Protein AF-G9EPP9-F1 (afdb_monomer_lite)

Radius of gyration: 18.19 Å; chains: 1; bounding box: 43×36×54 Å

Structure (mmCIF, N/CA/C/O backbone):
data_AF-G9EPP9-F1
#
_entry.id   AF-G9EPP9-F1
#
loop_
_atom_site.group_PDB
_atom_site.id
_atom_site.type_symbol
_atom_site.label_atom_id
_atom_site.label_alt_id
_atom_site.label_comp_id
_atom_site.label_asym_id
_atom_site.label_entity_id
_atom_site.label_seq_id
_atom_site.pdbx_PDB_ins_code
_atom_site.Cartn_x
_atom_site.Cartn_y
_atom_site.Cartn_z
_atom_site.occupancy
_atom_site.B_iso_or_equiv
_atom_site.auth_seq_id
_atom_site.auth_comp_id
_atom_site.auth_asym_id
_atom_site.auth_atom_id
_atom_site.pdbx_PDB_model_num
ATOM 1 N N . MET A 1 1 ? -15.651 -7.535 26.157 1.00 55.28 1 MET A N 1
ATOM 2 C CA . MET A 1 1 ? -15.644 -7.916 24.726 1.00 55.28 1 MET A CA 1
ATOM 3 C C . MET A 1 1 ? -14.331 -8.608 24.421 1.00 55.28 1 MET A C 1
ATOM 5 O O . MET A 1 1 ? -13.321 -8.200 24.984 1.00 55.28 1 MET A O 1
ATOM 9 N N . SER A 1 2 ? -14.337 -9.661 23.600 1.00 70.00 2 SER A N 1
ATOM 10 C CA . SER A 1 2 ? -13.087 -10.249 23.102 1.00 70.00 2 SER A CA 1
ATOM 11 C C . SER A 1 2 ? -12.356 -9.234 22.219 1.00 70.00 2 SER A C 1
ATOM 13 O O . SER A 1 2 ? -12.978 -8.359 21.612 1.00 70.00 2 SER A O 1
ATOM 15 N N . THR A 1 3 ? -11.034 -9.344 22.125 1.00 69.38 3 THR A N 1
ATOM 16 C CA . THR A 1 3 ? -10.201 -8.471 21.284 1.00 69.38 3 THR A CA 1
ATOM 17 C C . THR A 1 3 ? -10.656 -8.491 19.817 1.00 69.38 3 THR A C 1
ATOM 19 O O . THR A 1 3 ? -10.616 -7.471 19.136 1.00 69.38 3 THR A O 1
ATOM 22 N N . GLU A 1 4 ? -11.162 -9.632 19.345 1.00 72.62 4 GLU A N 1
ATOM 23 C CA . GLU A 1 4 ? -11.727 -9.822 18.000 1.00 72.62 4 GLU A CA 1
ATOM 24 C C . GLU A 1 4 ? -13.040 -9.057 17.789 1.00 72.62 4 GLU A C 1
ATOM 26 O O . GLU A 1 4 ? -13.234 -8.420 16.751 1.00 72.62 4 GLU A O 1
ATOM 31 N N . SER A 1 5 ? -13.915 -9.047 18.801 1.00 77.50 5 SER A N 1
ATOM 32 C CA . SER A 1 5 ? -15.157 -8.268 18.784 1.00 77.50 5 SER A CA 1
ATOM 33 C C . SER A 1 5 ? -14.864 -6.767 18.711 1.00 77.50 5 SER A C 1
ATOM 35 O O . SER A 1 5 ? -15.499 -6.058 17.935 1.00 77.50 5 SER A O 1
ATOM 37 N N . GLN A 1 6 ? -13.830 -6.298 19.417 1.00 86.31 6 GLN A N 1
ATOM 38 C CA . GLN A 1 6 ? -13.405 -4.898 19.364 1.00 86.31 6 GLN A CA 1
ATOM 39 C C . GLN A 1 6 ? -12.770 -4.515 18.013 1.00 86.31 6 GLN A C 1
ATOM 41 O O . GLN A 1 6 ? -12.978 -3.405 17.526 1.00 86.31 6 GLN A O 1
ATOM 46 N N . ARG A 1 7 ? -11.992 -5.407 17.383 1.00 90.12 7 ARG A N 1
ATOM 47 C CA . ARG A 1 7 ? -11.406 -5.146 16.052 1.00 90.12 7 ARG A CA 1
ATOM 48 C C . ARG A 1 7 ? -12.472 -5.092 14.957 1.00 90.12 7 ARG A C 1
ATOM 50 O O . ARG A 1 7 ? -12.399 -4.218 14.099 1.00 90.12 7 ARG A O 1
ATOM 57 N N . SER A 1 8 ? -13.484 -5.954 15.028 1.00 89.88 8 SER A N 1
ATOM 58 C CA . SER A 1 8 ? -14.613 -5.962 14.083 1.00 89.88 8 SER A CA 1
ATOM 59 C C . SER A 1 8 ? -15.491 -4.709 14.206 1.00 89.88 8 SER A C 1
ATOM 61 O O . SER A 1 8 ? -15.935 -4.146 13.203 1.00 89.88 8 SER A O 1
ATOM 63 N N . GLU A 1 9 ? -15.697 -4.224 15.433 1.00 93.00 9 GLU A N 1
ATOM 64 C CA . GLU A 1 9 ? -16.398 -2.963 15.696 1.00 93.00 9 GLU A CA 1
ATOM 65 C C . GLU A 1 9 ? -15.624 -1.766 15.129 1.00 93.00 9 GLU A C 1
ATOM 67 O O . GLU A 1 9 ? -16.177 -0.984 14.353 1.00 93.00 9 GLU A O 1
ATOM 72 N N . LYS A 1 10 ? -14.321 -1.665 15.431 1.00 94.50 10 LYS A N 1
ATOM 73 C CA . LYS A 1 10 ? -13.447 -0.628 14.857 1.00 94.50 10 LYS A CA 1
ATOM 74 C C . LYS A 1 10 ? -13.446 -0.668 13.335 1.00 94.50 10 LYS A C 1
ATOM 76 O O . LYS A 1 10 ? -13.523 0.386 12.711 1.00 94.50 10 LYS A O 1
ATOM 81 N N . TYR A 1 11 ? -13.384 -1.866 12.748 1.00 95.75 11 TYR A N 1
ATOM 82 C CA . TYR A 1 11 ? -13.476 -2.041 11.303 1.00 95.75 11 TYR A CA 1
ATOM 83 C C . TYR A 1 11 ? -14.752 -1.409 10.757 1.00 95.75 11 TYR A C 1
ATOM 85 O O . TYR A 1 11 ? -14.680 -0.526 9.911 1.00 95.75 11 TYR A O 1
ATOM 93 N N . THR A 1 12 ? -15.904 -1.771 11.319 1.00 95.94 12 THR A N 1
ATOM 94 C CA . THR A 1 12 ? -17.203 -1.227 10.901 1.00 95.94 12 THR A CA 1
ATOM 95 C C . THR A 1 12 ? -17.251 0.300 10.999 1.00 95.94 12 THR A C 1
ATOM 97 O O . THR A 1 12 ? -17.624 0.963 10.032 1.00 95.94 12 THR A O 1
ATOM 100 N N . ILE A 1 13 ? -16.841 0.874 12.135 1.00 97.19 13 ILE A N 1
ATOM 101 C CA . ILE A 1 13 ? -16.871 2.328 12.365 1.00 97.19 13 ILE A CA 1
ATOM 102 C C . ILE A 1 13 ? -15.976 3.058 11.356 1.00 97.19 13 ILE A C 1
ATOM 104 O O . ILE A 1 13 ? -16.436 3.946 10.635 1.00 97.19 13 ILE A O 1
ATOM 108 N N . VAL A 1 14 ? -14.702 2.667 11.275 1.00 97.69 14 VAL A N 1
ATOM 109 C CA . VAL A 1 14 ? -13.704 3.382 10.471 1.00 97.69 14 VAL A CA 1
ATOM 110 C C . VAL A 1 14 ? -13.953 3.184 8.977 1.00 97.69 14 VAL A C 1
ATOM 112 O O . VAL A 1 14 ? -13.863 4.146 8.214 1.00 97.69 14 VAL A O 1
ATOM 115 N N . SER A 1 15 ? -14.306 1.972 8.539 1.00 97.44 15 SER A N 1
ATOM 116 C CA . SER A 1 15 ? -14.625 1.698 7.134 1.00 97.44 15 SER A CA 1
ATOM 117 C C . SER A 1 15 ? -15.832 2.504 6.660 1.00 97.44 15 SER A C 1
ATOM 119 O O . SER A 1 15 ? -15.770 3.085 5.577 1.00 97.44 15 SER A O 1
ATOM 121 N N . ASN A 1 16 ? -16.893 2.605 7.470 1.00 97.69 16 ASN A N 1
ATOM 122 C CA . ASN A 1 16 ? -18.074 3.403 7.130 1.00 97.69 16 ASN A CA 1
ATOM 123 C C . ASN A 1 16 ? -17.750 4.899 7.064 1.00 97.69 16 ASN A C 1
ATOM 125 O O . ASN A 1 16 ? -18.115 5.560 6.093 1.00 97.69 16 ASN A O 1
ATOM 129 N N . ALA A 1 17 ? -17.013 5.425 8.046 1.00 97.50 17 ALA A N 1
ATOM 130 C CA . ALA A 1 17 ? -16.588 6.822 8.039 1.00 97.50 17 ALA A CA 1
ATOM 131 C C . ALA A 1 17 ? -15.752 7.148 6.786 1.00 97.50 17 ALA A C 1
ATOM 133 O O . ALA A 1 17 ? -16.070 8.081 6.050 1.00 97.50 17 ALA A O 1
ATOM 134 N N . LEU A 1 18 ? -14.745 6.324 6.469 1.00 96.88 18 LEU A N 1
ATOM 135 C CA . LEU A 1 18 ? -13.905 6.491 5.276 1.00 96.88 18 LEU A CA 1
ATOM 136 C C . LEU A 1 18 ? -14.676 6.302 3.959 1.00 96.88 18 LEU A C 1
ATOM 138 O O . LEU A 1 18 ? -14.303 6.888 2.942 1.00 96.88 18 LEU A O 1
ATOM 142 N N . ALA A 1 19 ? -15.733 5.484 3.939 1.00 96.44 19 ALA A N 1
ATOM 143 C CA . ALA A 1 19 ? -16.603 5.326 2.774 1.00 96.44 19 ALA A CA 1
ATOM 144 C C . ALA A 1 19 ? -17.394 6.605 2.461 1.00 96.44 19 ALA A C 1
ATOM 146 O O . ALA A 1 19 ? -17.582 6.924 1.288 1.00 96.44 19 ALA A O 1
ATOM 147 N N . CYS A 1 20 ? -17.790 7.351 3.493 1.00 96.50 20 CYS A N 1
ATOM 148 C CA . CYS A 1 20 ? -18.515 8.615 3.369 1.00 96.50 20 CYS A CA 1
ATOM 149 C C . CYS A 1 20 ? -17.614 9.820 3.042 1.00 96.50 20 CYS A C 1
ATOM 151 O O . CYS A 1 20 ? -18.123 10.881 2.684 1.00 96.50 20 CYS A O 1
ATOM 153 N N . MET A 1 21 ? -16.290 9.687 3.159 1.00 95.25 21 MET A N 1
ATOM 154 C CA . MET A 1 21 ? -15.354 10.769 2.852 1.00 95.25 21 MET A CA 1
ATOM 155 C C . MET A 1 21 ? -15.038 10.846 1.355 1.00 95.25 21 MET A C 1
ATOM 157 O O . MET A 1 21 ? -14.629 9.872 0.719 1.00 95.25 21 MET A O 1
ATOM 161 N N . SER A 1 22 ? -15.148 12.051 0.803 1.00 92.94 22 SER A N 1
ATOM 162 C CA . SER A 1 22 ? -14.639 12.383 -0.527 1.00 92.94 22 SER A CA 1
ATOM 163 C C . SER A 1 22 ? -13.107 12.432 -0.552 1.00 92.94 22 SER A C 1
ATOM 165 O O . SER A 1 22 ? -12.451 12.672 0.464 1.00 92.94 22 SER A O 1
ATOM 167 N N . ASN A 1 23 ? -12.518 12.305 -1.745 1.00 90.31 23 ASN A N 1
ATOM 168 C CA . ASN A 1 23 ? -11.072 12.472 -1.921 1.00 90.31 23 ASN A CA 1
ATOM 169 C C . ASN A 1 23 ? -10.581 13.852 -1.446 1.00 90.31 23 ASN A C 1
ATOM 171 O O . ASN A 1 23 ? -9.484 13.949 -0.904 1.00 90.31 23 ASN A O 1
ATOM 175 N N . GLN A 1 24 ? -11.389 14.909 -1.592 1.00 89.62 24 GLN A N 1
ATOM 176 C CA . GLN A 1 24 ? -11.044 16.249 -1.109 1.00 89.62 24 GLN A CA 1
ATOM 177 C C . GLN A 1 24 ? -10.952 16.299 0.423 1.00 89.62 24 GLN A C 1
ATOM 179 O O . GLN A 1 24 ? -9.992 16.849 0.958 1.00 89.62 24 GLN A O 1
ATOM 184 N N . GLN A 1 25 ? -11.910 15.692 1.128 1.00 91.69 25 GLN A N 1
ATOM 185 C CA . GLN A 1 25 ? -11.872 15.600 2.591 1.00 91.69 25 GLN A CA 1
ATOM 186 C C . GLN A 1 25 ? -10.675 14.768 3.063 1.00 91.69 25 GLN A C 1
ATOM 188 O O . GLN A 1 25 ? -9.989 15.156 4.005 1.00 91.69 25 GLN A O 1
ATOM 193 N N . LEU A 1 26 ? -10.374 13.659 2.377 1.00 89.81 26 LEU A N 1
ATOM 194 C CA . LEU A 1 26 ? -9.191 12.848 2.677 1.00 89.81 26 LEU A CA 1
ATOM 195 C C . LEU A 1 26 ? -7.894 13.642 2.486 1.00 89.81 26 LEU A C 1
ATOM 197 O O . LEU A 1 26 ? -7.019 13.582 3.344 1.00 89.81 26 LEU A O 1
ATOM 201 N N . HIS A 1 27 ? -7.774 14.427 1.411 1.00 87.00 27 HIS A N 1
ATOM 202 C CA . HIS A 1 27 ? -6.626 15.313 1.212 1.00 87.00 27 HIS A CA 1
ATOM 203 C C . HIS A 1 27 ? -6.454 16.312 2.356 1.00 87.00 27 HIS A C 1
ATOM 205 O O . HIS A 1 27 ? -5.335 16.490 2.832 1.00 87.00 27 HIS A O 1
ATOM 211 N N . GLN A 1 28 ? -7.543 16.942 2.804 1.00 86.81 28 GLN A N 1
ATOM 212 C CA . GLN A 1 28 ? -7.501 17.904 3.904 1.00 86.81 28 GLN A CA 1
ATOM 213 C C . GLN A 1 28 ? -6.972 17.249 5.182 1.00 86.81 28 GLN A C 1
ATOM 215 O O . GLN A 1 28 ? -5.986 17.730 5.734 1.00 86.81 28 GLN A O 1
ATOM 220 N N . VAL A 1 29 ? -7.541 16.107 5.580 1.00 87.44 29 VAL A N 1
ATOM 221 C CA . VAL A 1 29 ? -7.098 15.363 6.772 1.00 87.44 29 VAL A CA 1
ATOM 222 C C . VAL A 1 29 ? -5.629 14.946 6.668 1.00 87.44 29 VAL A C 1
ATOM 224 O O . VAL A 1 29 ? -4.872 15.087 7.622 1.00 87.44 29 VAL A O 1
ATOM 227 N N . LEU A 1 30 ? -5.190 14.475 5.501 1.00 84.19 30 LEU A N 1
ATOM 228 C CA . LEU A 1 30 ? -3.799 14.058 5.299 1.00 84.19 30 LEU A CA 1
ATOM 229 C C . LEU A 1 30 ? -2.811 15.230 5.283 1.00 84.19 30 LEU A C 1
ATOM 231 O O . LEU A 1 30 ? -1.641 15.025 5.583 1.00 84.19 30 LEU A O 1
ATOM 235 N N . SER A 1 31 ? -3.254 16.433 4.911 1.00 80.12 31 SER A N 1
ATOM 236 C CA . SER A 1 31 ? -2.401 17.628 4.854 1.00 80.12 31 SER A CA 1
ATOM 237 C C . SER A 1 31 ? -2.159 18.277 6.218 1.00 80.12 31 SER A C 1
ATOM 239 O O . SER A 1 31 ? -1.160 18.969 6.398 1.00 80.12 31 SER A O 1
ATOM 241 N N . THR A 1 32 ? -3.068 18.069 7.174 1.00 73.75 32 THR A N 1
ATOM 242 C CA . THR A 1 32 ? -2.999 18.666 8.516 1.00 73.75 32 THR A CA 1
ATOM 243 C C . THR A 1 32 ? -2.202 17.831 9.514 1.00 73.75 32 THR A C 1
ATOM 245 O O . THR A 1 32 ? -1.825 18.338 10.569 1.00 73.75 32 THR A O 1
ATOM 248 N N . GLU A 1 33 ? -1.954 16.562 9.202 1.00 70.69 33 GLU A N 1
ATOM 249 C CA . GLU A 1 33 ? -1.340 15.599 10.114 1.00 70.69 33 GLU A CA 1
ATOM 250 C C . GLU A 1 33 ? 0.168 15.461 9.867 1.00 70.69 33 GLU A C 1
ATOM 252 O O . GLU A 1 33 ? 0.652 15.547 8.737 1.00 70.69 33 GLU A O 1
ATOM 257 N N . LYS A 1 34 ? 0.939 15.255 10.942 1.00 59.16 34 LYS A N 1
ATOM 258 C CA . LYS A 1 34 ? 2.401 15.119 10.850 1.00 59.16 34 LYS A CA 1
ATOM 259 C C . LYS A 1 34 ? 2.784 13.789 10.196 1.00 59.16 34 LYS A C 1
ATOM 261 O O . LYS A 1 34 ? 2.312 12.728 10.606 1.00 59.16 34 LYS A O 1
ATOM 266 N N . GLU A 1 35 ? 3.702 13.840 9.232 1.00 64.69 35 GLU A N 1
ATOM 267 C CA . GLU A 1 35 ? 4.348 12.645 8.680 1.00 64.69 35 GLU A CA 1
ATOM 268 C C . GLU A 1 35 ? 5.037 11.859 9.804 1.00 64.69 35 GLU A C 1
ATOM 270 O O . GLU A 1 35 ? 5.784 12.426 10.603 1.00 64.69 35 GLU A O 1
ATOM 275 N N . MET A 1 36 ? 4.767 10.553 9.892 1.00 60.62 36 MET A N 1
ATOM 276 C CA . MET A 1 36 ? 5.352 9.715 10.940 1.00 60.62 36 MET A CA 1
ATOM 277 C C . MET A 1 36 ? 6.686 9.110 10.511 1.00 60.62 36 MET A C 1
ATOM 279 O O . MET A 1 36 ? 7.620 9.110 11.305 1.00 60.62 36 MET A O 1
ATOM 283 N N . HIS A 1 37 ? 6.770 8.558 9.294 1.00 57.97 37 HIS A N 1
ATOM 284 C CA . HIS A 1 37 ? 7.982 7.912 8.773 1.00 57.97 37 HIS A CA 1
ATOM 285 C C . HIS A 1 37 ? 8.031 7.974 7.237 1.00 57.97 37 HIS A C 1
ATOM 287 O O . HIS A 1 37 ? 7.013 7.725 6.578 1.00 57.97 37 HIS A O 1
ATOM 293 N N . THR A 1 38 ? 9.221 8.214 6.679 1.00 52.41 38 THR A N 1
ATOM 294 C CA . THR A 1 38 ? 9.581 7.929 5.280 1.00 52.41 38 THR A CA 1
ATOM 295 C C . THR A 1 38 ? 10.448 6.666 5.232 1.00 52.41 38 THR A C 1
ATOM 297 O O . THR A 1 38 ? 11.265 6.430 6.122 1.00 52.41 38 THR A O 1
ATOM 300 N N . GLY A 1 39 ? 10.230 5.803 4.241 1.00 55.97 39 GLY A N 1
ATOM 301 C CA . GLY A 1 39 ? 11.063 4.626 4.006 1.00 55.97 39 GLY A CA 1
ATOM 302 C C . GLY A 1 39 ? 10.819 4.029 2.622 1.00 55.97 39 GLY A C 1
ATOM 303 O O . GLY A 1 39 ? 9.933 4.477 1.896 1.00 55.97 39 GLY A O 1
ATOM 304 N N . ILE A 1 40 ? 11.582 2.990 2.263 1.00 48.12 40 ILE A N 1
ATOM 305 C CA . ILE A 1 40 ? 11.603 2.392 0.907 1.00 48.12 40 ILE A CA 1
ATOM 306 C C . ILE A 1 40 ? 10.198 1.964 0.429 1.00 48.12 40 ILE A C 1
ATOM 308 O O . ILE A 1 40 ? 9.894 2.018 -0.759 1.00 48.12 40 ILE A O 1
ATOM 312 N N . GLY A 1 41 ? 9.311 1.595 1.361 1.00 51.09 41 GLY A N 1
ATOM 313 C CA . GLY A 1 41 ? 7.918 1.215 1.096 1.00 51.09 41 GLY A CA 1
ATOM 314 C C . GLY A 1 41 ? 6.899 2.364 1.053 1.00 51.09 41 GLY A C 1
ATOM 315 O O . GLY A 1 41 ? 5.703 2.076 1.065 1.00 51.09 41 GLY A O 1
ATOM 316 N N . GLY A 1 42 ? 7.339 3.626 1.046 1.00 58.88 42 GLY A N 1
ATOM 317 C CA . GLY A 1 42 ? 6.491 4.818 0.957 1.00 58.88 42 GLY A CA 1
ATOM 318 C C . GLY A 1 42 ? 6.438 5.672 2.230 1.00 58.88 42 GLY A C 1
ATOM 319 O O . GLY A 1 42 ? 6.988 5.324 3.277 1.00 58.88 42 GLY A O 1
ATOM 320 N N . THR A 1 43 ? 5.761 6.817 2.128 1.00 70.44 43 THR A N 1
ATOM 321 C CA . THR A 1 43 ? 5.502 7.732 3.253 1.00 70.44 43 THR A CA 1
ATOM 322 C C . THR A 1 43 ? 4.311 7.237 4.067 1.00 70.44 43 THR A C 1
ATOM 324 O O . THR A 1 43 ? 3.321 6.757 3.509 1.00 70.44 43 THR A O 1
ATOM 327 N N . SER A 1 44 ? 4.375 7.394 5.387 1.00 75.19 44 SER A N 1
ATOM 328 C CA . SER A 1 44 ? 3.265 7.073 6.283 1.00 75.19 44 SER A CA 1
ATOM 329 C C . SER A 1 44 ? 2.824 8.252 7.141 1.00 75.19 44 SER A C 1
ATOM 331 O O . SER A 1 44 ? 3.641 9.048 7.608 1.00 75.19 44 SER A O 1
ATOM 333 N N . VAL A 1 45 ? 1.513 8.340 7.352 1.00 84.75 45 VAL A N 1
ATOM 334 C CA . VAL A 1 45 ? 0.849 9.374 8.155 1.00 84.75 45 VAL A CA 1
ATOM 335 C C . VAL A 1 45 ? -0.102 8.680 9.121 1.00 84.75 45 VAL A C 1
ATOM 337 O O . VAL A 1 45 ? -0.755 7.710 8.741 1.00 84.75 45 VAL A O 1
ATOM 340 N N . GLN A 1 46 ? -0.201 9.157 10.356 1.00 88.38 46 GLN A N 1
ATOM 341 C CA . GLN A 1 46 ? -1.286 8.756 11.249 1.00 88.38 46 GLN A CA 1
ATOM 342 C C . GLN A 1 46 ? -2.380 9.809 11.203 1.00 88.38 46 GLN A C 1
ATOM 344 O O . GLN A 1 46 ? -2.102 10.997 11.306 1.00 88.38 46 GLN A O 1
ATOM 349 N N . ILE A 1 47 ? -3.619 9.352 11.074 1.00 91.06 47 ILE A N 1
ATOM 350 C CA . ILE A 1 47 ? -4.815 10.190 11.144 1.00 91.06 47 ILE A CA 1
ATOM 351 C C . ILE A 1 47 ? -5.739 9.642 12.233 1.00 91.06 47 ILE A C 1
ATOM 353 O O . ILE A 1 47 ? -5.612 8.482 12.630 1.00 91.06 47 ILE A O 1
ATOM 357 N N . ASN A 1 48 ? -6.690 10.445 12.701 1.00 91.50 48 ASN A N 1
ATOM 358 C CA . ASN A 1 48 ? -7.749 9.978 13.594 1.00 91.50 48 ASN A CA 1
ATOM 359 C C . ASN A 1 48 ? -9.094 9.992 12.863 1.00 91.50 48 ASN A C 1
ATOM 361 O O . ASN A 1 48 ? -9.474 11.007 12.288 1.00 91.50 48 ASN A O 1
ATOM 365 N N . ILE A 1 49 ? -9.819 8.873 12.911 1.00 93.69 49 ILE A N 1
ATOM 366 C CA . ILE A 1 49 ? -11.175 8.726 12.368 1.00 93.69 49 ILE A CA 1
ATOM 367 C C . ILE A 1 49 ? -12.070 8.266 13.514 1.00 93.69 49 ILE A C 1
ATOM 369 O O . ILE A 1 49 ? -11.816 7.209 14.080 1.00 93.69 49 ILE A O 1
ATOM 373 N N . GLU A 1 50 ? -13.079 9.054 13.892 1.00 92.44 50 GLU A N 1
ATOM 374 C CA . GLU A 1 50 ? -13.975 8.726 15.019 1.00 92.44 50 GLU A CA 1
ATOM 375 C C . GLU A 1 50 ? -13.215 8.383 16.322 1.00 92.44 50 GLU A C 1
ATOM 377 O O . GLU A 1 50 ? -13.523 7.418 17.017 1.00 92.44 50 GLU A O 1
ATOM 382 N N . ASN A 1 51 ? -12.166 9.157 16.643 1.00 91.06 51 ASN A N 1
ATOM 383 C CA . ASN A 1 51 ? -11.244 8.927 17.773 1.00 91.06 51 ASN A CA 1
ATOM 384 C C . ASN A 1 51 ? -10.452 7.602 17.721 1.00 91.06 51 ASN A C 1
ATOM 386 O O . ASN A 1 51 ? -9.831 7.207 18.710 1.00 91.06 51 ASN A O 1
ATOM 390 N N . ILE A 1 52 ? -10.437 6.920 16.574 1.00 93.88 52 ILE A N 1
ATOM 391 C CA . ILE A 1 52 ? -9.644 5.715 16.337 1.00 93.88 52 ILE A CA 1
ATOM 392 C C . ILE A 1 52 ? -8.413 6.106 15.505 1.00 93.88 52 ILE A C 1
ATOM 394 O O . ILE A 1 52 ? -8.570 6.646 14.406 1.00 93.88 52 ILE A O 1
ATOM 398 N N . PRO A 1 53 ? -7.185 5.834 15.986 1.00 92.62 53 PRO A N 1
ATOM 399 C CA . PRO A 1 53 ? -5.984 6.098 15.209 1.00 92.62 53 PRO A CA 1
ATOM 400 C C . PRO A 1 53 ? -5.896 5.132 14.023 1.00 92.62 53 PRO A C 1
ATOM 402 O O . PRO A 1 53 ? -6.066 3.916 14.165 1.00 92.62 53 PRO A O 1
ATOM 405 N N . VAL A 1 54 ? -5.592 5.682 12.854 1.00 94.06 54 VAL A N 1
ATOM 406 C CA . VAL A 1 54 ? -5.464 4.973 11.581 1.00 94.06 54 VAL A CA 1
ATOM 407 C C . VAL A 1 54 ? -4.092 5.270 10.999 1.00 94.06 54 VAL A C 1
ATOM 409 O O . VAL A 1 54 ? -3.698 6.427 10.861 1.00 94.06 54 VAL A O 1
ATOM 412 N N . PHE A 1 55 ? -3.366 4.217 10.644 1.00 92.94 55 PHE A N 1
ATOM 413 C CA . PHE A 1 55 ? -2.097 4.321 9.942 1.00 92.94 55 PHE A CA 1
ATOM 414 C C . PHE A 1 55 ? -2.362 4.358 8.439 1.00 92.94 55 PHE A C 1
ATOM 416 O O . PHE A 1 55 ? -2.931 3.424 7.883 1.00 92.94 55 PHE A O 1
ATOM 423 N N . VAL A 1 56 ? -1.952 5.423 7.764 1.00 92.62 56 VAL A N 1
ATOM 424 C CA . VAL A 1 56 ? -2.106 5.570 6.318 1.00 92.62 56 VAL A CA 1
ATOM 425 C C . VAL A 1 56 ? -0.769 5.317 5.654 1.00 92.62 56 VAL A C 1
ATOM 427 O O . VAL A 1 56 ? 0.172 6.095 5.816 1.00 92.62 56 VAL A O 1
ATOM 430 N N . LYS A 1 57 ? -0.699 4.244 4.869 1.00 90.38 57 LYS A N 1
ATOM 431 C CA . LYS A 1 57 ? 0.445 3.972 4.002 1.00 90.38 57 LYS A CA 1
ATOM 432 C C . LYS A 1 57 ? 0.191 4.569 2.622 1.00 90.38 57 LYS A C 1
ATOM 434 O O . LYS A 1 57 ? -0.831 4.271 2.004 1.00 90.38 57 LYS A O 1
ATOM 439 N N . LYS A 1 58 ? 1.114 5.404 2.139 1.00 89.38 58 LYS A N 1
ATOM 440 C CA . LYS A 1 58 ? 1.087 5.973 0.785 1.00 89.38 58 LYS A CA 1
ATOM 441 C C . LYS A 1 58 ? 1.982 5.127 -0.117 1.00 89.38 58 LYS A C 1
ATOM 443 O O . LYS A 1 58 ? 3.200 5.154 0.037 1.00 89.38 58 LYS A O 1
ATOM 448 N N . VAL A 1 59 ? 1.384 4.378 -1.040 1.00 89.31 59 VAL A N 1
ATOM 449 C CA . VAL A 1 59 ? 2.106 3.523 -1.991 1.00 89.31 59 VAL A CA 1
ATOM 450 C C . VAL A 1 59 ? 2.064 4.177 -3.373 1.00 89.31 59 VAL A C 1
ATOM 452 O O . VAL A 1 59 ? 0.979 4.255 -3.955 1.00 89.31 59 VAL A O 1
ATOM 455 N N . PRO A 1 60 ? 3.192 4.662 -3.921 1.00 89.81 60 PRO A N 1
ATOM 456 C CA . PRO A 1 60 ? 3.188 5.265 -5.247 1.00 89.81 60 PRO A CA 1
ATOM 457 C C . PRO A 1 60 ? 2.750 4.250 -6.311 1.00 89.81 60 PRO A C 1
ATOM 459 O O . PRO A 1 60 ? 3.187 3.097 -6.310 1.00 89.81 60 PRO A O 1
ATOM 462 N N . ILE A 1 61 ? 1.880 4.689 -7.225 1.00 92.00 61 ILE A N 1
ATOM 463 C CA . ILE A 1 61 ? 1.358 3.870 -8.323 1.00 92.00 61 ILE A CA 1
ATOM 464 C C . ILE A 1 61 ? 1.658 4.518 -9.670 1.00 92.00 61 ILE A C 1
ATOM 466 O O . ILE A 1 61 ? 1.346 5.682 -9.902 1.00 92.00 61 ILE A O 1
ATOM 470 N N . THR A 1 62 ? 2.278 3.759 -10.566 1.00 93.00 62 THR A N 1
ATOM 471 C CA . THR A 1 62 ? 2.711 4.277 -11.868 1.00 93.00 62 THR A CA 1
ATOM 472 C C . THR A 1 62 ? 1.559 4.375 -12.863 1.00 93.00 62 THR A C 1
ATOM 474 O O . THR A 1 62 ? 0.579 3.635 -12.787 1.00 93.00 62 THR A O 1
ATOM 477 N N . GLU A 1 63 ? 1.708 5.225 -13.881 1.00 92.94 63 GLU A N 1
ATOM 478 C CA . GLU A 1 63 ? 0.760 5.276 -15.003 1.00 92.94 63 GLU A CA 1
ATOM 479 C C . GLU A 1 63 ? 0.626 3.922 -15.713 1.00 92.94 63 GLU A C 1
ATOM 481 O O . GLU A 1 63 ? -0.450 3.566 -16.189 1.00 92.94 63 GLU A O 1
ATOM 486 N N . PHE A 1 64 ? 1.706 3.133 -15.751 1.00 94.62 64 PHE A N 1
ATOM 487 C CA . PHE A 1 64 ? 1.688 1.795 -16.329 1.00 94.62 64 PHE A CA 1
ATOM 488 C C . PHE A 1 64 ? 0.784 0.835 -15.545 1.00 94.62 64 PHE A C 1
ATOM 490 O O . PHE A 1 64 ? 0.039 0.072 -16.158 1.00 94.62 64 PHE A O 1
ATOM 497 N N . GLU A 1 65 ? 0.798 0.912 -14.213 1.00 95.56 65 GLU A N 1
ATOM 498 C CA . GLU A 1 65 ? -0.101 0.156 -13.329 1.00 95.56 65 GLU A CA 1
ATOM 499 C C . GLU A 1 65 ? -1.564 0.615 -13.435 1.00 95.56 65 GLU A C 1
ATOM 501 O O . GLU A 1 65 ? -2.469 -0.185 -13.201 1.00 95.56 65 GLU A O 1
ATOM 506 N N . LEU A 1 66 ? -1.807 1.879 -13.799 1.00 95.44 66 LEU A N 1
ATOM 507 C CA . LEU A 1 66 ? -3.149 2.455 -13.960 1.00 95.44 66 LEU A CA 1
ATOM 508 C C . LEU A 1 66 ? -3.797 2.154 -15.323 1.00 95.44 66 LEU A C 1
ATOM 510 O O . LEU A 1 66 ? -4.986 2.425 -15.501 1.00 95.44 66 LEU A O 1
ATOM 514 N N . LYS A 1 67 ? -3.057 1.588 -16.287 1.00 96.50 67 LYS A N 1
ATOM 515 C CA . LYS A 1 67 ? -3.626 1.165 -17.577 1.00 96.50 67 LYS A CA 1
ATOM 516 C C . LYS A 1 67 ? -4.719 0.122 -17.365 1.00 96.50 67 LYS A C 1
ATOM 518 O O . LYS A 1 67 ? -4.579 -0.759 -16.523 1.00 96.50 67 LYS A O 1
ATOM 523 N N . ARG A 1 68 ? -5.764 0.169 -18.197 1.00 95.69 68 ARG A N 1
ATOM 524 C CA . ARG A 1 68 ? -6.927 -0.735 -18.128 1.00 95.69 68 ARG A CA 1
ATOM 525 C C . ARG A 1 68 ? -6.539 -2.212 -17.994 1.00 95.69 68 ARG A C 1
ATOM 527 O O . ARG A 1 68 ? -7.094 -2.894 -17.143 1.00 95.69 68 ARG A O 1
ATOM 534 N N . ASP A 1 69 ? -5.573 -2.674 -18.784 1.00 95.81 69 ASP A N 1
ATOM 535 C CA . ASP A 1 69 ? -5.160 -4.086 -18.809 1.00 95.81 69 ASP A CA 1
ATOM 536 C C . ASP A 1 69 ? -4.305 -4.495 -17.594 1.00 95.81 69 ASP A C 1
ATOM 538 O O . ASP A 1 69 ? -4.143 -5.679 -17.308 1.00 95.81 69 ASP A O 1
ATOM 542 N N . ASN A 1 70 ? -3.773 -3.513 -16.861 1.00 96.50 70 ASN A N 1
ATOM 543 C CA . ASN A 1 70 ? -2.921 -3.707 -15.688 1.00 96.50 70 ASN A CA 1
ATOM 544 C C . ASN A 1 70 ? -3.624 -3.347 -14.372 1.00 96.50 70 ASN A C 1
ATOM 546 O O . ASN A 1 70 ? -3.084 -3.622 -13.298 1.00 96.50 70 ASN A O 1
ATOM 550 N N . PHE A 1 71 ? -4.804 -2.728 -14.435 1.00 96.62 71 PHE A N 1
ATOM 551 C CA . PHE A 1 71 ? -5.536 -2.267 -13.265 1.00 96.62 71 PHE A CA 1
ATOM 552 C C . PHE A 1 71 ? -5.873 -3.451 -12.356 1.00 96.62 71 PHE A C 1
ATOM 554 O O . PHE A 1 71 ? -6.458 -4.434 -12.805 1.00 96.62 71 PHE A O 1
ATOM 561 N N . MET A 1 72 ? -5.486 -3.367 -11.079 1.00 95.69 72 MET A N 1
ATOM 562 C CA . MET A 1 72 ? -5.609 -4.459 -10.098 1.00 95.69 72 MET A CA 1
ATOM 563 C C . MET A 1 72 ? -4.860 -5.751 -10.462 1.00 95.69 72 MET A C 1
ATOM 565 O O . MET A 1 72 ? -5.058 -6.782 -9.818 1.00 95.69 72 MET A O 1
ATOM 569 N N . SER A 1 73 ? -3.977 -5.726 -11.462 1.00 96.25 73 SER A N 1
ATOM 570 C CA . SER A 1 73 ? -3.219 -6.908 -11.857 1.00 96.25 73 SER A CA 1
ATOM 571 C C . SER A 1 73 ? -2.139 -7.225 -10.831 1.00 96.25 73 SER A C 1
ATOM 573 O O . SER A 1 73 ? -1.273 -6.405 -10.528 1.00 96.25 73 SER A O 1
ATOM 575 N N . THR A 1 74 ? -2.148 -8.461 -10.337 1.00 94.56 74 THR A N 1
ATOM 576 C CA . THR A 1 74 ? -1.061 -9.008 -9.522 1.00 94.56 74 THR A CA 1
ATOM 577 C C . THR A 1 74 ? 0.006 -9.691 -10.376 1.00 94.56 74 THR A C 1
ATOM 579 O O . THR A 1 74 ? 0.915 -10.307 -9.830 1.00 94.56 74 THR A O 1
ATOM 582 N N . ALA A 1 75 ? -0.039 -9.602 -11.709 1.00 94.75 75 ALA A N 1
ATOM 583 C CA . ALA A 1 75 ? 1.007 -10.155 -12.566 1.00 94.75 75 ALA A CA 1
ATOM 584 C C . ALA A 1 75 ? 2.343 -9.405 -12.393 1.00 94.75 75 ALA A C 1
ATOM 586 O O . ALA A 1 75 ? 2.399 -8.285 -11.885 1.00 94.75 75 ALA A O 1
ATOM 587 N N . ASN A 1 76 ? 3.452 -10.023 -12.804 1.00 93.44 76 ASN A N 1
ATOM 588 C CA . ASN A 1 76 ? 4.744 -9.336 -12.890 1.00 93.44 76 ASN A CA 1
ATOM 589 C C . ASN A 1 76 ? 4.792 -8.476 -14.166 1.00 93.44 76 ASN A C 1
ATOM 591 O O . ASN A 1 76 ? 5.508 -8.791 -15.115 1.00 93.44 76 ASN A O 1
ATOM 595 N N . ILE A 1 77 ? 3.983 -7.413 -14.207 1.00 94.19 77 ILE A N 1
ATOM 596 C CA . ILE A 1 77 ? 3.801 -6.573 -15.403 1.00 94.19 77 ILE A CA 1
ATOM 597 C C . ILE A 1 77 ? 5.084 -5.831 -15.813 1.00 94.19 77 ILE A C 1
ATOM 599 O O . ILE A 1 77 ? 5.253 -5.498 -16.981 1.00 94.19 77 ILE A O 1
ATOM 603 N N . PHE A 1 78 ? 6.009 -5.632 -14.870 1.00 92.94 78 PHE A N 1
ATOM 604 C CA . PHE A 1 78 ? 7.318 -5.013 -15.092 1.00 92.94 78 PHE A CA 1
ATOM 605 C C . PHE A 1 78 ? 8.415 -6.020 -15.465 1.00 92.94 78 PHE A C 1
ATOM 607 O O . PHE A 1 78 ? 9.549 -5.617 -15.690 1.00 92.94 78 PHE A O 1
ATOM 614 N N . LYS A 1 79 ? 8.114 -7.328 -15.512 1.00 93.88 79 LYS A N 1
ATOM 615 C CA . LYS A 1 79 ? 9.090 -8.395 -15.816 1.00 93.88 79 LYS A CA 1
ATOM 616 C C . LYS A 1 79 ? 10.334 -8.343 -14.912 1.00 93.88 79 LYS A C 1
ATOM 618 O O . LYS A 1 79 ? 11.456 -8.599 -15.349 1.00 93.88 79 LYS A O 1
ATOM 623 N N . LEU A 1 80 ? 10.133 -7.996 -13.642 1.00 93.12 80 LEU A N 1
ATOM 624 C CA . LEU A 1 80 ? 11.204 -7.877 -12.655 1.00 93.12 80 LEU A CA 1
ATOM 625 C C . LEU A 1 80 ? 11.771 -9.262 -12.313 1.00 93.12 80 LEU A C 1
ATOM 627 O O . LEU A 1 80 ? 11.004 -10.231 -12.259 1.00 93.12 80 LEU A O 1
ATOM 631 N N . PRO A 1 81 ? 13.086 -9.385 -12.075 1.00 91.19 81 PRO A N 1
ATOM 632 C CA . PRO A 1 81 ? 13.682 -10.658 -11.693 1.00 91.19 81 PRO A CA 1
ATOM 633 C C . PRO A 1 81 ? 13.174 -11.106 -10.316 1.00 91.19 81 PRO A C 1
ATOM 635 O O . PRO A 1 81 ? 12.896 -10.287 -9.442 1.00 91.19 81 PRO A O 1
ATOM 638 N N . MET A 1 82 ? 13.074 -12.418 -10.092 1.00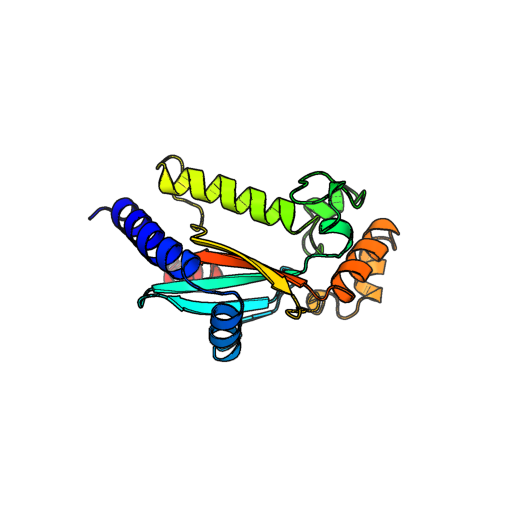 85.38 82 MET A N 1
ATOM 639 C CA . MET A 1 82 ? 12.517 -12.974 -8.847 1.00 85.38 82 MET A CA 1
ATOM 640 C C . MET A 1 82 ? 13.286 -12.544 -7.589 1.00 85.38 82 MET A C 1
ATOM 642 O O . MET A 1 82 ? 12.674 -12.338 -6.542 1.00 85.38 82 MET A O 1
ATOM 646 N N . CYS A 1 83 ? 14.606 -12.352 -7.684 1.00 84.94 83 CYS A N 1
ATOM 647 C CA . CYS A 1 83 ? 15.425 -11.851 -6.575 1.00 84.94 83 CYS A CA 1
ATOM 648 C C . CYS A 1 83 ? 14.985 -10.458 -6.095 1.00 84.94 83 CYS A C 1
ATOM 650 O O . CYS A 1 83 ? 15.101 -10.149 -4.912 1.00 84.94 83 CYS A O 1
ATOM 652 N N . TYR A 1 84 ? 14.392 -9.649 -6.975 1.00 85.19 84 TYR A N 1
ATOM 653 C CA . TYR A 1 84 ? 13.871 -8.329 -6.637 1.00 85.19 84 TYR A CA 1
ATOM 654 C C . TYR A 1 84 ? 12.589 -8.406 -5.789 1.00 85.19 84 TYR A C 1
ATOM 656 O O . TYR A 1 84 ? 12.257 -7.461 -5.077 1.00 85.19 84 TYR A O 1
ATOM 664 N N . GLN A 1 85 ? 11.857 -9.529 -5.829 1.00 73.56 85 GLN A N 1
ATOM 665 C CA . GLN A 1 85 ? 10.599 -9.691 -5.087 1.00 73.56 85 GLN A CA 1
ATOM 666 C C . GLN A 1 85 ? 10.843 -9.881 -3.590 1.00 73.56 85 GLN A C 1
ATOM 668 O O . GLN A 1 85 ? 10.064 -9.405 -2.769 1.00 73.56 85 GLN A O 1
ATOM 673 N N . TYR A 1 86 ? 11.913 -10.598 -3.254 1.00 65.81 86 TYR A N 1
ATOM 674 C CA . TYR A 1 86 ? 12.234 -11.012 -1.888 1.00 65.81 86 TYR A CA 1
ATOM 675 C C . TYR A 1 86 ? 13.464 -10.293 -1.321 1.00 65.81 86 TYR A C 1
ATOM 677 O O . TYR A 1 86 ? 13.828 -10.513 -0.168 1.00 65.81 86 TYR A O 1
ATOM 685 N N . GLY A 1 87 ? 14.115 -9.449 -2.124 1.00 61.94 87 GLY A N 1
ATOM 686 C CA . GLY A 1 87 ? 15.302 -8.711 -1.723 1.00 61.94 87 GLY A CA 1
ATOM 687 C C . GLY A 1 87 ? 14.982 -7.565 -0.770 1.00 61.94 87 GLY A C 1
ATOM 688 O O . GLY A 1 87 ? 14.102 -6.741 -1.031 1.00 61.94 87 GLY A O 1
ATOM 689 N N . ILE A 1 88 ? 15.744 -7.486 0.321 1.00 68.19 88 ILE A N 1
ATOM 690 C 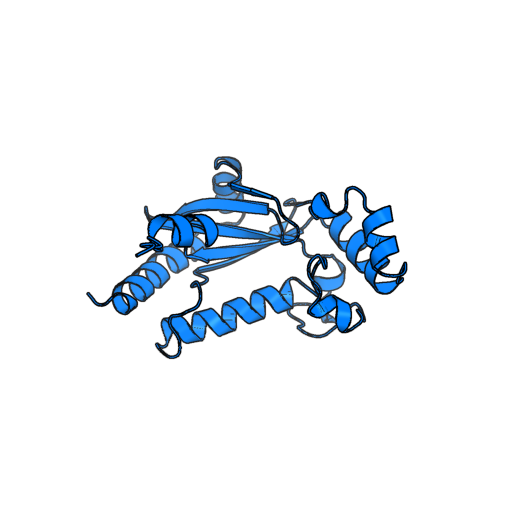CA . ILE A 1 88 ? 15.762 -6.305 1.186 1.00 68.19 88 ILE A CA 1
ATOM 691 C C . ILE A 1 88 ? 16.196 -5.104 0.339 1.00 68.19 88 ILE A C 1
ATOM 693 O O . ILE A 1 88 ? 17.185 -5.160 -0.386 1.00 68.19 88 ILE A O 1
ATOM 697 N N . GLY A 1 89 ? 15.431 -4.018 0.428 1.00 69.50 89 GLY A N 1
ATOM 698 C CA . GLY A 1 89 ? 15.728 -2.775 -0.273 1.00 69.50 89 GLY A CA 1
ATOM 699 C C . GLY A 1 89 ? 15.191 -2.679 -1.701 1.00 69.50 89 GLY A C 1
ATOM 700 O O . GLY A 1 89 ? 15.498 -1.693 -2.359 1.00 69.50 89 GLY A O 1
ATOM 701 N N . SER A 1 90 ? 14.386 -3.626 -2.199 1.00 78.56 90 SER A N 1
ATOM 702 C CA . 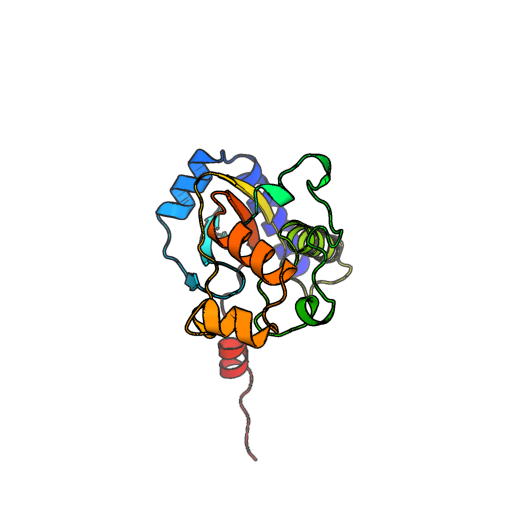SER A 1 90 ? 13.694 -3.457 -3.487 1.00 78.56 90 SER A CA 1
ATOM 703 C C . SER A 1 90 ? 12.618 -2.361 -3.429 1.00 78.56 90 SER A C 1
ATOM 705 O O . SER A 1 90 ? 12.081 -2.057 -2.365 1.00 78.56 90 SER A O 1
ATOM 707 N N . ALA A 1 91 ? 12.260 -1.782 -4.581 1.00 77.12 91 ALA A N 1
ATOM 708 C CA . ALA A 1 91 ? 11.170 -0.801 -4.678 1.00 77.12 91 ALA A CA 1
ATOM 709 C C . ALA A 1 91 ? 9.777 -1.460 -4.820 1.00 77.12 91 ALA A C 1
ATOM 711 O O . ALA A 1 91 ? 8.793 -0.808 -5.181 1.00 77.12 91 ALA A O 1
ATOM 712 N N . GLY A 1 92 ? 9.691 -2.774 -4.575 1.00 80.50 92 GLY A N 1
ATOM 713 C CA . GLY A 1 92 ? 8.471 -3.561 -4.722 1.00 80.50 92 GLY A CA 1
ATOM 714 C C . GLY A 1 92 ? 8.020 -3.768 -6.176 1.00 80.50 92 GLY A C 1
ATOM 715 O O . GLY A 1 92 ? 8.382 -3.039 -7.103 1.00 80.50 92 GLY A O 1
ATOM 716 N N . PHE A 1 93 ? 7.195 -4.797 -6.381 1.00 83.88 93 PHE A N 1
ATOM 717 C CA . PHE A 1 93 ? 6.727 -5.190 -7.716 1.00 83.88 93 PHE A CA 1
ATOM 718 C C . PHE A 1 93 ? 5.574 -4.326 -8.230 1.00 83.88 93 PHE A C 1
ATOM 720 O O . PHE A 1 93 ? 5.562 -3.971 -9.401 1.00 83.88 93 PHE A O 1
ATOM 727 N N . SER A 1 94 ? 4.590 -4.021 -7.382 1.00 88.94 94 SER A N 1
ATOM 728 C CA . SER A 1 94 ? 3.420 -3.222 -7.768 1.00 88.94 94 SER A CA 1
ATOM 729 C C . SER A 1 94 ? 2.604 -2.820 -6.542 1.00 88.94 94 SER A C 1
ATOM 731 O O . SER A 1 94 ? 2.498 -3.626 -5.611 1.00 88.94 94 SER A O 1
ATOM 733 N N . ALA A 1 95 ? 1.921 -1.680 -6.604 1.00 92.00 95 ALA A N 1
ATOM 734 C CA . ALA A 1 95 ? 0.939 -1.275 -5.598 1.00 92.00 95 ALA A CA 1
ATOM 735 C C . ALA A 1 95 ? -0.240 -2.266 -5.509 1.00 92.00 95 ALA A C 1
ATOM 737 O O . ALA A 1 95 ? -0.758 -2.529 -4.424 1.00 92.00 95 ALA A O 1
ATOM 738 N N . TRP A 1 96 ? -0.628 -2.884 -6.631 1.00 96.12 96 TRP A N 1
ATOM 739 C CA . TRP A 1 96 ? -1.745 -3.836 -6.682 1.00 96.12 96 TRP A CA 1
ATOM 740 C C . TRP A 1 96 ? -1.496 -5.129 -5.913 1.00 96.12 96 TRP A C 1
ATOM 742 O O . TRP A 1 96 ? -2.387 -5.600 -5.213 1.00 96.12 96 TRP A O 1
ATOM 752 N N . ARG A 1 97 ? -0.283 -5.688 -5.981 1.00 93.81 97 ARG A N 1
ATOM 753 C CA . ARG A 1 97 ? 0.106 -6.843 -5.152 1.00 93.81 97 ARG A CA 1
ATOM 754 C C . ARG A 1 97 ? 0.027 -6.533 -3.663 1.00 93.81 97 ARG A C 1
ATOM 756 O O . ARG A 1 97 ? -0.427 -7.375 -2.897 1.00 93.81 97 ARG A O 1
ATOM 763 N N . GLU A 1 98 ? 0.454 -5.339 -3.266 1.00 92.50 98 GLU A N 1
ATOM 764 C CA . GLU A 1 98 ? 0.377 -4.920 -1.872 1.00 92.50 98 GLU A CA 1
ATOM 765 C C . GLU A 1 98 ? -1.080 -4.779 -1.411 1.00 92.50 98 GLU A C 1
ATOM 767 O O . GLU A 1 98 ? -1.464 -5.352 -0.391 1.00 92.50 98 GLU A O 1
ATOM 772 N N . LEU A 1 99 ? -1.916 -4.101 -2.203 1.00 96.19 99 LEU A N 1
ATOM 773 C CA . LEU A 1 99 ? -3.346 -3.994 -1.930 1.00 96.19 99 LEU A CA 1
ATOM 774 C C . LEU A 1 99 ? -4.016 -5.375 -1.847 1.00 96.19 99 LEU A C 1
ATOM 776 O O . LEU A 1 99 ? -4.757 -5.642 -0.903 1.00 96.19 99 LEU A O 1
ATOM 780 N N . ALA A 1 100 ? -3.732 -6.272 -2.794 1.00 97.19 100 ALA A N 1
ATOM 781 C CA . ALA A 1 100 ? -4.278 -7.627 -2.803 1.00 97.19 100 ALA A CA 1
ATOM 782 C C . ALA A 1 100 ? -3.888 -8.414 -1.541 1.00 97.19 100 ALA A C 1
ATOM 784 O O . ALA A 1 100 ? -4.732 -9.100 -0.961 1.00 97.19 100 ALA A O 1
ATOM 785 N N . ALA A 1 101 ? -2.641 -8.275 -1.075 1.00 95.19 101 ALA A N 1
ATOM 786 C CA . ALA A 1 101 ? -2.191 -8.883 0.173 1.00 95.19 101 ALA A CA 1
ATOM 787 C C . ALA A 1 101 ? -2.978 -8.347 1.378 1.00 95.19 101 ALA A C 1
ATOM 789 O O . ALA A 1 101 ? -3.444 -9.140 2.192 1.00 95.19 101 ALA A O 1
ATOM 790 N N . HIS A 1 102 ? -3.194 -7.030 1.466 1.00 96.94 102 HIS A N 1
ATOM 791 C CA . HIS A 1 102 ? -3.984 -6.429 2.545 1.00 96.94 102 HIS A CA 1
ATOM 792 C C . HIS A 1 102 ? -5.466 -6.808 2.502 1.00 96.94 102 HIS A C 1
ATOM 794 O O . HIS A 1 102 ? -6.061 -7.014 3.558 1.00 96.94 102 HIS A O 1
ATOM 800 N N . ILE A 1 103 ? -6.070 -6.944 1.318 1.00 97.38 103 ILE A N 1
ATOM 801 C CA . ILE A 1 103 ? -7.442 -7.458 1.178 1.00 97.38 103 ILE A CA 1
ATOM 802 C C . ILE A 1 103 ? -7.518 -8.890 1.719 1.00 97.38 103 ILE A C 1
ATOM 804 O O . ILE A 1 103 ? -8.381 -9.197 2.541 1.00 97.38 103 ILE A O 1
ATOM 808 N N . MET A 1 104 ? -6.596 -9.756 1.290 1.00 97.88 104 MET A N 1
ATOM 809 C CA . MET A 1 104 ? -6.558 -11.155 1.715 1.00 97.88 104 MET A CA 1
ATOM 810 C C . MET A 1 104 ? -6.398 -11.280 3.235 1.00 97.88 104 MET A C 1
ATOM 812 O O . MET A 1 104 ? -7.179 -11.975 3.881 1.00 97.88 104 MET A O 1
ATOM 816 N N . THR A 1 105 ? -5.421 -10.583 3.817 1.00 96.75 105 THR A N 1
ATOM 817 C CA . THR A 1 105 ? -5.146 -10.672 5.255 1.00 96.75 105 THR A CA 1
ATOM 818 C C . THR A 1 105 ? -6.236 -10.020 6.098 1.00 96.75 105 THR A C 1
ATOM 820 O O . THR A 1 105 ? -6.577 -10.547 7.154 1.00 96.75 105 THR A O 1
ATOM 823 N N . THR A 1 106 ? -6.855 -8.936 5.621 1.00 96.19 106 THR A N 1
ATOM 824 C CA . THR A 1 106 ? -8.017 -8.331 6.290 1.00 96.19 106 THR A CA 1
ATOM 825 C C . THR A 1 106 ? -9.177 -9.313 6.363 1.00 96.19 106 THR A C 1
ATOM 827 O O . THR A 1 106 ? -9.759 -9.470 7.434 1.00 96.19 106 THR A O 1
ATOM 830 N N . ASN A 1 107 ? -9.466 -10.030 5.271 1.00 95.25 107 ASN A N 1
ATOM 831 C CA . ASN A 1 107 ? -10.511 -11.054 5.253 1.00 95.25 107 ASN A CA 1
ATOM 832 C C . ASN A 1 107 ? -10.245 -12.165 6.275 1.00 95.25 107 ASN A C 1
ATOM 834 O O . ASN A 1 107 ? -11.179 -12.609 6.940 1.00 95.25 107 ASN A O 1
ATOM 838 N N . TRP A 1 108 ? -8.990 -12.582 6.462 1.00 95.44 108 TRP A N 1
ATOM 839 C CA . TRP A 1 108 ? -8.642 -13.557 7.500 1.00 95.44 108 TRP A CA 1
ATOM 840 C C . TRP A 1 108 ? -8.894 -13.039 8.913 1.00 95.44 108 TRP A C 1
ATOM 842 O O . TRP A 1 108 ? -9.356 -13.797 9.762 1.00 95.44 108 TRP A O 1
ATOM 852 N N . VAL A 1 109 ? -8.617 -11.760 9.168 1.00 94.38 109 VAL A N 1
ATOM 853 C CA . VAL A 1 109 ? -8.841 -11.165 10.487 1.00 94.38 109 VAL A CA 1
ATOM 854 C C . VAL A 1 109 ? -10.333 -11.044 10.782 1.00 94.38 109 VAL A C 1
ATOM 856 O O . VAL A 1 109 ? -10.782 -11.508 11.827 1.00 94.38 109 VAL A O 1
ATOM 859 N N . ILE A 1 110 ? -11.111 -10.451 9.871 1.00 91.19 110 ILE A N 1
ATOM 860 C CA . ILE A 1 110 ? -12.543 -10.186 10.106 1.00 91.19 110 ILE A CA 1
ATOM 861 C C . ILE A 1 110 ? -13.392 -11.464 10.112 1.00 91.19 110 ILE A C 1
ATOM 863 O O . ILE A 1 110 ? -14.455 -11.484 10.720 1.00 91.19 110 ILE A O 1
ATOM 867 N N . SER A 1 111 ? -12.927 -12.537 9.462 1.00 90.94 111 SER A N 1
ATOM 868 C CA . SER A 1 111 ? -13.569 -13.859 9.515 1.00 90.94 111 SER A CA 1
ATOM 869 C C . SER A 1 111 ? -13.106 -14.724 10.693 1.00 90.94 111 SER A C 1
ATOM 871 O O . SER A 1 111 ? -13.605 -15.835 10.857 1.00 90.94 111 SER A O 1
ATOM 873 N N . GLY A 1 112 ? -12.147 -14.252 11.497 1.00 91.00 112 GLY A N 1
ATOM 874 C CA . GLY A 1 112 ? -11.575 -15.008 12.614 1.00 91.00 112 GLY A CA 1
ATOM 875 C C . GLY A 1 112 ? -10.625 -16.144 12.208 1.00 91.00 112 GLY A C 1
ATOM 876 O O . GLY A 1 112 ? -10.217 -16.924 13.061 1.00 91.00 112 GLY A O 1
ATOM 877 N N . GLN A 1 113 ? -10.243 -16.258 10.931 1.00 92.94 113 GLN A N 1
ATOM 878 C CA . GLN A 1 113 ? -9.318 -17.295 10.453 1.00 92.94 113 GLN A CA 1
ATOM 879 C C . GLN A 1 113 ? -7.876 -17.074 10.927 1.00 92.94 113 GLN A C 1
ATOM 881 O O . GLN A 1 113 ? -7.181 -18.029 11.268 1.00 92.94 113 GLN A O 1
ATOM 886 N N . CYS A 1 114 ? -7.401 -15.825 10.924 1.00 92.12 114 CYS A N 1
ATOM 887 C CA . CYS A 1 114 ? -6.063 -15.482 11.402 1.00 92.12 114 CYS A CA 1
ATOM 888 C C . CYS A 1 114 ? -6.021 -14.032 11.910 1.00 92.12 114 CYS A C 1
ATOM 890 O O . CYS A 1 114 ? -6.102 -13.101 11.106 1.00 92.12 114 CYS A O 1
ATOM 892 N N . PRO A 1 115 ? -5.838 -13.800 13.224 1.00 89.81 115 PRO A N 1
ATOM 893 C CA . PRO A 1 115 ? -5.855 -12.456 13.796 1.00 89.81 115 PRO A CA 1
ATOM 894 C C . PRO A 1 115 ? -4.507 -11.722 13.685 1.00 89.81 115 PRO A C 1
ATOM 896 O O . PRO A 1 115 ? -4.408 -10.570 14.101 1.00 89.81 115 PRO A O 1
ATOM 899 N N . ASN A 1 116 ? -3.453 -12.353 13.161 1.00 91.75 116 ASN A N 1
ATOM 900 C CA . ASN A 1 116 ? -2.070 -11.870 13.283 1.00 91.75 116 ASN A CA 1
ATOM 901 C C . ASN A 1 116 ? -1.676 -10.750 12.307 1.00 91.75 116 ASN A C 1
ATOM 903 O O . ASN A 1 116 ? -0.534 -10.295 12.337 1.00 91.75 116 ASN A O 1
ATOM 907 N N . PHE A 1 117 ? -2.596 -10.301 11.456 1.00 93.00 117 PHE A N 1
ATOM 908 C CA . PHE A 1 117 ? -2.345 -9.248 10.475 1.00 93.00 117 PHE A CA 1
ATOM 909 C C . PHE A 1 117 ? -3.058 -7.947 10.852 1.00 93.00 117 PHE A C 1
ATOM 911 O O . PHE A 1 117 ? -4.122 -8.012 11.466 1.00 93.00 117 PHE A O 1
ATOM 918 N N . PRO A 1 118 ? -2.525 -6.772 10.474 1.00 93.69 118 PRO A N 1
ATOM 919 C CA . PRO A 1 118 ? -3.259 -5.512 10.560 1.00 93.69 118 PRO A CA 1
ATOM 920 C C . PRO A 1 118 ? -4.524 -5.545 9.699 1.00 93.69 118 PRO A C 1
ATOM 922 O O . PRO A 1 118 ? -4.485 -6.005 8.557 1.00 93.69 118 PRO A O 1
ATOM 925 N N . VAL A 1 119 ? -5.621 -5.000 10.219 1.00 96.25 119 VAL A N 1
ATOM 926 C CA . VAL A 1 119 ? -6.846 -4.779 9.436 1.00 96.25 119 VAL A CA 1
ATOM 927 C C . VAL A 1 119 ? -6.661 -3.581 8.505 1.00 96.25 119 VAL A C 1
ATOM 929 O O . VAL A 1 119 ? -6.196 -2.528 8.938 1.00 96.25 119 VAL A O 1
ATOM 932 N N . MET A 1 120 ? -7.059 -3.708 7.239 1.00 97.94 120 MET A N 1
ATOM 933 C CA . MET A 1 120 ? -7.234 -2.575 6.331 1.00 97.94 120 MET A CA 1
ATOM 934 C C . MET A 1 120 ? -8.688 -2.106 6.356 1.00 97.94 120 MET A C 1
ATOM 936 O O . MET A 1 120 ? -9.587 -2.824 5.933 1.00 97.94 120 MET A O 1
ATOM 940 N N . TYR A 1 121 ? -8.919 -0.878 6.810 1.00 97.75 121 TYR A N 1
ATOM 941 C CA . TYR A 1 121 ? -10.243 -0.264 6.877 1.00 97.75 121 TYR A CA 1
ATOM 942 C C . TYR A 1 121 ? -10.761 0.178 5.507 1.00 97.75 121 TYR A C 1
ATOM 944 O O . TYR A 1 121 ? -11.953 0.083 5.225 1.00 97.75 121 TYR A O 1
ATOM 952 N N . SER A 1 122 ? -9.884 0.700 4.651 1.00 97.44 122 SER A N 1
ATOM 953 C CA . SER A 1 122 ? -10.242 1.205 3.323 1.00 97.44 122 SER A CA 1
ATOM 954 C C . SER A 1 122 ? -8.994 1.388 2.460 1.00 97.44 122 SER A C 1
ATOM 956 O O . SER A 1 122 ? -7.867 1.353 2.958 1.00 97.44 122 SER A O 1
ATOM 958 N N . TRP A 1 123 ? -9.196 1.643 1.169 1.00 97.31 123 TRP A N 1
ATOM 959 C CA . TRP A 1 123 ? -8.146 2.080 0.254 1.00 97.31 123 TRP A CA 1
ATOM 960 C C . TRP A 1 123 ? -8.696 3.050 -0.802 1.00 97.31 123 TRP A C 1
ATOM 962 O O . TRP A 1 123 ? -9.890 3.026 -1.121 1.00 97.31 123 TRP A O 1
ATOM 972 N N . ARG A 1 124 ? -7.843 3.932 -1.336 1.00 95.62 124 ARG A N 1
ATOM 973 C CA . ARG A 1 124 ? -8.200 4.910 -2.386 1.00 95.62 124 ARG A CA 1
ATOM 974 C C . ARG A 1 124 ? -7.023 5.179 -3.316 1.00 95.62 124 ARG A C 1
ATOM 976 O O . ARG A 1 124 ? -5.889 5.215 -2.859 1.00 95.62 124 ARG A O 1
ATOM 983 N N . ILE A 1 125 ? -7.294 5.443 -4.593 1.00 94.12 125 ILE A N 1
ATOM 984 C CA . ILE A 1 125 ? -6.311 6.061 -5.496 1.00 94.12 125 ILE A CA 1
ATOM 985 C C . ILE A 1 125 ? -6.458 7.570 -5.361 1.00 94.12 125 ILE A C 1
ATOM 987 O O . ILE A 1 125 ? -7.553 8.100 -5.557 1.00 94.12 125 ILE A O 1
ATOM 991 N N . ILE A 1 126 ? -5.367 8.252 -5.033 1.00 91.12 126 ILE A N 1
ATOM 992 C CA . ILE A 1 126 ? -5.353 9.696 -4.832 1.00 91.12 126 ILE A CA 1
ATOM 993 C C . ILE A 1 126 ? -4.383 10.335 -5.840 1.00 91.12 126 ILE A C 1
ATOM 995 O O . ILE A 1 126 ? -3.179 10.065 -5.768 1.00 91.12 126 ILE A O 1
ATOM 999 N N . PRO A 1 127 ? -4.867 11.168 -6.779 1.00 88.69 127 PRO A N 1
ATOM 1000 C CA . PRO A 1 127 ? -4.006 11.919 -7.690 1.00 88.69 127 PRO A CA 1
ATOM 1001 C C . PRO A 1 127 ? -3.298 13.067 -6.955 1.00 88.69 127 PRO A C 1
ATOM 1003 O O . PRO A 1 127 ? -3.700 13.453 -5.859 1.00 88.69 127 PRO A O 1
ATOM 1006 N N . ASN A 1 128 ? -2.253 13.634 -7.560 1.00 82.94 128 ASN A N 1
ATOM 1007 C CA . ASN A 1 128 ? -1.462 14.739 -6.998 1.00 82.94 128 ASN A CA 1
ATOM 1008 C C . ASN A 1 128 ? -0.939 14.451 -5.582 1.00 82.94 128 ASN A C 1
ATOM 1010 O O . ASN A 1 128 ? -0.875 15.332 -4.727 1.00 82.94 128 ASN A O 1
ATOM 1014 N N . SER A 1 129 ? -0.608 13.189 -5.310 1.00 75.31 129 SER A N 1
ATOM 1015 C CA . SER A 1 129 ? -0.173 12.727 -3.989 1.00 75.31 129 SER A CA 1
ATOM 1016 C C . SER A 1 129 ? 1.248 12.178 -4.003 1.00 75.31 129 SER A C 1
ATOM 1018 O O . SER A 1 129 ? 1.577 11.337 -3.165 1.00 75.31 129 SER A O 1
ATOM 1020 N N . SER A 1 130 ? 2.064 12.652 -4.952 1.00 64.50 130 SER A N 1
ATOM 1021 C CA . SER A 1 130 ? 3.424 12.190 -5.224 1.00 64.50 130 SER A CA 1
ATOM 1022 C C . SER A 1 130 ? 4.209 11.942 -3.935 1.00 64.50 130 SER A C 1
ATOM 1024 O O . SER A 1 130 ? 4.578 12.877 -3.222 1.00 64.50 130 SER A O 1
ATOM 1026 N N . SER A 1 131 ? 4.471 10.674 -3.638 1.00 64.88 131 SER A N 1
ATOM 1027 C CA . SER A 1 131 ? 5.510 10.268 -2.700 1.00 64.88 131 SER A CA 1
ATOM 1028 C C . SER A 1 131 ? 6.716 9.870 -3.535 1.00 64.88 131 SER A C 1
ATOM 1030 O O . SER A 1 131 ? 6.628 8.919 -4.314 1.00 64.88 131 SER A O 1
ATOM 1032 N N . LYS A 1 132 ? 7.831 10.593 -3.405 1.00 63.69 132 LYS A N 1
ATOM 1033 C CA . LYS A 1 132 ? 9.088 10.137 -4.006 1.00 63.69 132 LYS A CA 1
ATOM 1034 C C . LYS A 1 132 ? 9.446 8.791 -3.382 1.00 63.69 132 LYS A C 1
ATOM 1036 O O . LYS A 1 132 ? 9.271 8.617 -2.176 1.00 63.69 132 LYS A O 1
ATOM 1041 N N . THR A 1 133 ? 9.934 7.854 -4.191 1.00 66.12 133 THR A N 1
ATOM 1042 C CA . THR A 1 133 ? 10.500 6.617 -3.646 1.00 66.12 133 THR A CA 1
ATOM 1043 C C . THR A 1 133 ? 11.672 7.003 -2.762 1.00 66.12 133 THR A C 1
ATOM 1045 O O . THR A 1 133 ? 12.622 7.632 -3.232 1.00 66.12 133 THR A O 1
ATOM 1048 N N . ASP A 1 134 ? 11.590 6.675 -1.477 1.00 65.75 134 ASP A N 1
ATOM 1049 C CA . ASP A 1 134 ? 12.662 6.973 -0.540 1.00 65.75 134 ASP A CA 1
ATOM 1050 C C . ASP A 1 134 ? 13.783 5.946 -0.728 1.00 65.75 134 ASP A C 1
ATOM 1052 O O . ASP A 1 134 ? 13.751 4.836 -0.196 1.00 65.75 134 ASP A O 1
ATOM 1056 N N . LEU A 1 135 ? 14.762 6.319 -1.551 1.00 66.06 135 LEU A N 1
ATOM 1057 C CA . LEU A 1 135 ? 15.982 5.553 -1.793 1.00 66.06 135 LEU A CA 1
ATOM 1058 C C . LEU A 1 135 ? 17.128 5.990 -0.867 1.00 66.06 135 LEU A C 1
ATOM 1060 O O . LEU A 1 135 ? 18.277 5.655 -1.140 1.00 66.06 135 LEU A O 1
ATOM 1064 N N . SER A 1 136 ? 16.854 6.722 0.220 1.00 65.88 136 SER A N 1
ATOM 1065 C CA . SER A 1 136 ? 17.895 7.242 1.124 1.00 65.88 136 SER A CA 1
ATOM 1066 C C . SER A 1 136 ? 18.811 6.155 1.691 1.00 65.88 136 SER A C 1
ATOM 1068 O O . SER A 1 136 ? 20.002 6.399 1.864 1.00 65.88 136 SER A O 1
ATOM 1070 N N . TYR A 1 137 ? 18.292 4.938 1.893 1.00 69.69 137 TYR A N 1
ATOM 1071 C CA . TYR A 1 137 ? 19.084 3.767 2.288 1.00 69.69 137 TYR A CA 1
ATOM 1072 C C . TYR A 1 137 ? 20.258 3.476 1.335 1.00 69.69 137 TYR A C 1
ATOM 1074 O O . TYR A 1 137 ? 21.290 2.975 1.766 1.00 69.69 137 TYR A O 1
ATOM 1082 N N . TRP A 1 138 ? 20.108 3.799 0.051 1.00 76.31 138 TRP A N 1
ATOM 1083 C CA . TRP A 1 138 ? 21.092 3.524 -0.995 1.00 76.31 138 TRP A CA 1
ATOM 1084 C C . TRP A 1 138 ? 21.988 4.723 -1.322 1.00 76.31 138 TRP A C 1
ATOM 1086 O O . TRP A 1 138 ? 22.813 4.627 -2.227 1.00 76.31 138 TRP A O 1
ATOM 1096 N N . GLU A 1 139 ? 21.835 5.843 -0.605 1.00 80.50 139 GLU A N 1
ATOM 1097 C CA . GLU A 1 139 ? 22.481 7.151 -0.820 1.00 80.50 139 GLU A CA 1
ATOM 1098 C C . GLU A 1 139 ? 22.161 7.835 -2.163 1.00 80.50 139 GLU A C 1
ATOM 1100 O O . GLU A 1 139 ? 21.995 9.054 -2.201 1.00 80.50 139 GLU A O 1
ATOM 1105 N N . SER A 1 140 ? 22.057 7.089 -3.265 1.00 84.94 140 SER A N 1
ATOM 1106 C CA . SER A 1 140 ? 21.710 7.613 -4.585 1.00 84.94 140 SER A CA 1
ATOM 1107 C C . SER A 1 140 ? 20.969 6.587 -5.450 1.00 84.94 140 SER A C 1
ATOM 1109 O O . SER A 1 140 ? 21.002 5.378 -5.203 1.00 84.94 140 SER A O 1
ATOM 1111 N N . THR A 1 141 ? 20.297 7.073 -6.500 1.00 85.31 141 THR A N 1
ATOM 1112 C CA . THR A 1 141 ? 19.619 6.190 -7.467 1.00 85.31 141 THR A 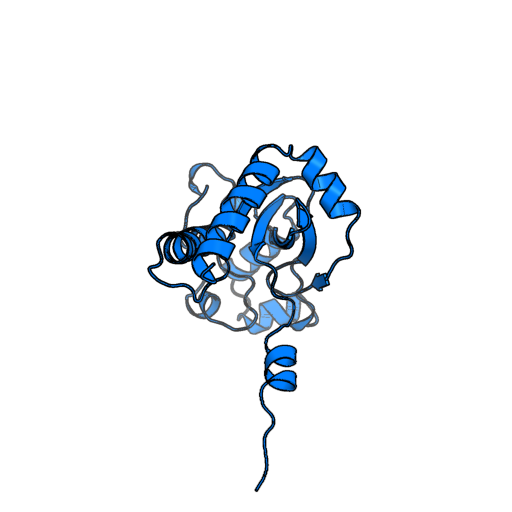CA 1
ATOM 1113 C C . THR A 1 141 ? 20.637 5.396 -8.288 1.00 85.31 141 THR A C 1
ATOM 1115 O O . THR A 1 141 ? 20.390 4.250 -8.639 1.00 85.31 141 THR A O 1
ATOM 1118 N N . GLU A 1 142 ? 21.809 5.962 -8.561 1.00 88.69 142 GLU A N 1
ATOM 1119 C CA . GLU A 1 142 ? 22.885 5.294 -9.294 1.00 88.69 142 GLU A CA 1
ATOM 1120 C C . GLU A 1 142 ? 23.420 4.098 -8.505 1.00 88.69 142 GLU A C 1
ATOM 1122 O O . GLU A 1 142 ? 23.490 3.002 -9.053 1.00 88.69 142 GLU A O 1
ATOM 1127 N N . LYS A 1 143 ? 23.711 4.274 -7.208 1.00 89.19 143 LYS A N 1
ATOM 1128 C CA . LYS A 1 143 ? 24.149 3.181 -6.322 1.00 89.19 143 LYS A CA 1
ATOM 1129 C C . LYS A 1 143 ? 23.092 2.092 -6.184 1.00 89.19 143 LYS A C 1
ATOM 1131 O O . LYS A 1 143 ? 23.417 0.908 -6.199 1.00 89.19 143 LYS A O 1
ATOM 1136 N N . TYR A 1 144 ? 21.824 2.491 -6.092 1.00 89.44 144 TYR A N 1
ATOM 1137 C CA . TYR A 1 144 ? 20.705 1.558 -6.107 1.00 89.44 144 TYR A CA 1
ATOM 1138 C C . TYR A 1 144 ? 20.692 0.694 -7.371 1.00 89.44 144 TYR A C 1
ATOM 1140 O O . TYR A 1 144 ? 20.590 -0.529 -7.302 1.00 89.44 144 TYR A O 1
ATOM 1148 N N . LEU A 1 145 ? 20.779 1.330 -8.539 1.00 90.81 145 LEU A N 1
ATOM 1149 C CA . LEU A 1 145 ? 20.727 0.634 -9.819 1.00 90.81 145 LEU A CA 1
ATOM 1150 C C . LEU A 1 145 ? 21.966 -0.227 -10.051 1.00 90.81 145 LEU A C 1
ATOM 1152 O O . LEU A 1 145 ? 21.831 -1.304 -10.623 1.00 90.81 145 LEU A O 1
ATOM 1156 N N . ASP A 1 146 ? 23.134 0.213 -9.588 1.00 92.56 146 ASP A N 1
ATOM 1157 C CA . ASP A 1 146 ? 24.373 -0.559 -9.642 1.00 92.56 146 ASP A CA 1
ATOM 1158 C C . ASP A 1 146 ? 24.281 -1.847 -8.814 1.00 92.56 146 ASP A C 1
ATOM 1160 O O . ASP A 1 146 ? 24.572 -2.925 -9.329 1.00 92.56 146 ASP A O 1
ATOM 1164 N N . TYR A 1 147 ? 23.745 -1.764 -7.587 1.00 89.69 147 TYR A N 1
ATOM 1165 C CA . TYR A 1 147 ? 23.468 -2.937 -6.748 1.00 89.69 147 TYR A CA 1
ATOM 1166 C C . TYR A 1 147 ? 22.557 -3.955 -7.448 1.00 89.69 147 TYR A C 1
ATOM 1168 O O . TYR A 1 147 ? 22.756 -5.162 -7.335 1.00 89.69 147 TYR A O 1
ATOM 1176 N N . TRP A 1 148 ? 21.574 -3.473 -8.209 1.00 91.56 148 TRP A N 1
ATOM 1177 C CA . TRP A 1 148 ? 20.664 -4.306 -8.998 1.00 91.56 148 TRP A CA 1
ATOM 1178 C C . TRP A 1 148 ? 21.191 -4.630 -10.405 1.00 91.56 148 TRP A C 1
ATOM 1180 O O . TRP A 1 148 ? 20.406 -4.812 -11.342 1.00 91.56 148 TRP A O 1
ATOM 1190 N N . GLU A 1 149 ? 22.517 -4.686 -10.559 1.00 93.12 149 GLU A N 1
ATOM 1191 C CA . GLU A 1 149 ? 23.233 -5.049 -11.789 1.00 93.12 149 GLU A CA 1
ATOM 1192 C C . GLU A 1 149 ? 22.796 -4.227 -13.007 1.00 93.12 149 GLU A C 1
ATOM 1194 O O . GLU A 1 149 ? 22.782 -4.693 -14.147 1.00 93.12 149 GLU A O 1
ATOM 1199 N N . ASN A 1 150 ? 22.397 -2.978 -12.773 1.00 93.12 150 ASN A N 1
ATOM 1200 C CA . ASN A 1 150 ? 21.938 -2.063 -13.806 1.00 93.12 150 ASN A CA 1
ATOM 1201 C C . ASN A 1 150 ? 20.775 -2.609 -14.659 1.00 93.12 150 ASN A C 1
ATOM 1203 O O . ASN A 1 150 ? 20.587 -2.162 -15.796 1.00 93.12 150 ASN A O 1
ATOM 1207 N N . ASN A 1 151 ? 19.973 -3.526 -14.105 1.00 94.69 151 ASN A N 1
ATOM 1208 C CA . ASN A 1 151 ? 18.892 -4.205 -14.809 1.00 94.69 151 ASN A CA 1
ATOM 1209 C C . ASN A 1 151 ? 17.863 -3.217 -15.385 1.00 94.69 151 ASN A C 1
ATOM 1211 O O . ASN A 1 151 ? 17.300 -2.383 -14.671 1.00 94.69 151 ASN A O 1
ATOM 1215 N N . GLN A 1 152 ? 17.576 -3.349 -16.681 1.00 95.12 152 GLN A N 1
ATOM 1216 C CA . GLN A 1 152 ? 16.728 -2.407 -17.413 1.00 95.12 152 GLN A CA 1
ATOM 1217 C C . GLN A 1 152 ? 15.282 -2.356 -16.893 1.00 95.12 152 GLN A C 1
ATOM 1219 O O . GLN A 1 152 ? 14.722 -1.272 -16.746 1.00 95.12 152 GLN A O 1
ATOM 1224 N N . ASN A 1 153 ? 14.697 -3.498 -16.524 1.00 95.00 153 ASN A N 1
ATOM 1225 C CA . ASN A 1 153 ? 13.331 -3.546 -15.992 1.00 95.00 153 ASN A CA 1
ATOM 1226 C C . ASN A 1 153 ? 13.240 -2.857 -14.619 1.00 95.00 153 ASN A C 1
ATOM 1228 O O . ASN A 1 153 ? 12.255 -2.184 -14.313 1.00 95.00 153 ASN A O 1
ATOM 1232 N N . ILE A 1 154 ? 14.286 -2.989 -13.793 1.00 93.00 154 ILE A N 1
ATOM 1233 C CA . ILE A 1 154 ? 14.387 -2.297 -12.499 1.00 93.00 154 ILE A CA 1
ATOM 1234 C C . ILE A 1 154 ? 14.542 -0.785 -12.712 1.00 93.00 154 ILE A C 1
ATOM 1236 O O . ILE A 1 154 ? 13.865 -0.007 -12.040 1.00 93.00 154 ILE A O 1
ATOM 1240 N N . LYS A 1 155 ? 15.361 -0.357 -13.683 1.00 92.50 155 LYS A N 1
ATOM 1241 C CA . LYS A 1 155 ? 15.492 1.060 -14.071 1.00 92.50 155 LYS A CA 1
ATOM 1242 C C . LYS A 1 155 ? 14.153 1.666 -14.468 1.00 92.50 155 LYS A C 1
ATOM 1244 O O . LYS A 1 155 ? 13.777 2.712 -13.945 1.00 92.50 155 LYS A O 1
ATOM 1249 N N . GLU A 1 156 ? 13.414 0.992 -15.345 1.00 92.56 156 GLU A N 1
ATOM 1250 C CA . GLU A 1 156 ? 12.090 1.432 -15.793 1.00 92.56 156 GLU A CA 1
ATOM 1251 C C . GLU A 1 156 ? 11.089 1.508 -14.638 1.00 92.56 156 GLU A C 1
ATOM 1253 O O . GLU A 1 156 ? 10.340 2.481 -14.529 1.00 92.56 156 GLU A O 1
ATOM 1258 N N . ARG A 1 157 ? 11.116 0.529 -13.725 1.00 91.81 157 ARG A N 1
ATOM 1259 C CA . ARG A 1 157 ? 10.279 0.530 -12.520 1.00 91.81 157 ARG A CA 1
ATOM 1260 C C . ARG A 1 157 ? 10.573 1.730 -11.620 1.00 91.81 157 ARG A C 1
ATOM 1262 O O . ARG A 1 157 ? 9.638 2.431 -11.233 1.00 91.81 157 ARG A O 1
ATOM 1269 N N . VAL A 1 158 ? 11.843 1.980 -11.300 1.00 89.94 158 VAL A N 1
ATOM 1270 C CA . VAL A 1 158 ? 12.259 3.117 -10.459 1.00 89.94 158 VAL A CA 1
ATOM 1271 C C . VAL A 1 158 ? 11.923 4.444 -11.127 1.00 89.94 158 VAL A C 1
ATOM 1273 O O . VAL A 1 158 ? 11.384 5.336 -10.476 1.00 89.94 158 VAL A O 1
ATOM 1276 N N . HIS A 1 159 ? 12.182 4.567 -12.430 1.00 89.56 159 HIS A N 1
ATOM 1277 C CA . HIS A 1 159 ? 11.818 5.758 -13.189 1.00 89.56 159 HIS A CA 1
ATOM 1278 C C . HIS A 1 159 ? 10.307 6.003 -13.128 1.00 89.56 159 HIS A C 1
ATOM 1280 O O . HIS A 1 159 ? 9.876 7.091 -12.761 1.00 89.56 159 HIS A O 1
ATOM 1286 N N . GLY A 1 160 ? 9.493 4.980 -13.407 1.00 90.50 160 GLY A N 1
ATOM 1287 C CA . GLY A 1 160 ? 8.037 5.083 -13.335 1.00 90.50 160 GLY A CA 1
ATOM 1288 C C . GLY A 1 160 ? 7.543 5.511 -11.953 1.00 90.50 160 GLY A C 1
ATOM 1289 O O . GLY A 1 160 ? 6.638 6.337 -11.856 1.00 90.50 160 GLY A O 1
ATOM 1290 N N . LEU A 1 161 ? 8.151 4.990 -10.884 1.00 88.69 161 LEU A N 1
ATOM 1291 C CA . LEU A 1 161 ? 7.839 5.397 -9.516 1.00 88.69 161 LEU A CA 1
ATOM 1292 C C . LEU A 1 161 ? 8.210 6.858 -9.236 1.00 88.69 161 LEU A C 1
ATOM 1294 O O . LEU A 1 161 ? 7.419 7.580 -8.636 1.00 88.69 161 LEU A O 1
ATOM 1298 N N . ASN A 1 162 ? 9.379 7.309 -9.691 1.00 85.88 162 ASN A N 1
ATOM 1299 C CA . ASN A 1 162 ? 9.835 8.689 -9.507 1.00 85.88 162 ASN A CA 1
ATOM 1300 C C . ASN A 1 162 ? 9.017 9.701 -10.322 1.00 85.88 162 ASN A C 1
ATOM 1302 O O . ASN A 1 162 ? 8.877 10.847 -9.901 1.00 85.88 162 ASN A O 1
ATOM 1306 N N . SER A 1 163 ? 8.465 9.282 -11.462 1.00 87.25 163 SER A N 1
ATOM 1307 C CA . SER A 1 163 ? 7.548 10.080 -12.284 1.00 87.25 163 SER A CA 1
ATOM 1308 C C . SER A 1 163 ? 6.084 9.975 -11.845 1.00 87.25 163 SER A C 1
ATOM 1310 O O . SER A 1 163 ? 5.228 10.637 -12.428 1.00 87.25 163 SER A O 1
ATOM 1312 N N . SER A 1 164 ? 5.768 9.144 -10.847 1.00 87.25 164 SER A N 1
ATOM 1313 C CA . SER A 1 164 ? 4.393 8.961 -10.396 1.00 87.25 164 SER A CA 1
ATOM 1314 C C . SER A 1 164 ? 3.825 10.235 -9.768 1.00 87.25 164 SER A C 1
ATOM 1316 O O . SER A 1 164 ? 4.403 10.815 -8.848 1.00 87.25 164 SER A O 1
ATOM 1318 N N . ASN A 1 165 ? 2.619 10.602 -10.202 1.00 88.19 165 ASN A N 1
ATOM 1319 C CA . ASN A 1 165 ? 1.821 11.654 -9.580 1.00 88.19 165 ASN A CA 1
ATOM 1320 C C . ASN A 1 165 ? 0.636 11.108 -8.756 1.00 88.19 165 ASN A C 1
ATOM 1322 O O . ASN A 1 165 ? -0.179 11.871 -8.241 1.00 88.19 165 ASN A O 1
ATOM 1326 N N . SER A 1 166 ? 0.506 9.785 -8.635 1.00 91.00 166 SER A N 1
ATOM 1327 C CA . SER A 1 166 ? -0.606 9.142 -7.929 1.00 91.00 166 SER A CA 1
ATOM 1328 C C . SER A 1 166 ? -0.108 8.141 -6.896 1.00 91.00 166 SER A C 1
ATOM 1330 O O . SER A 1 166 ? 0.916 7.481 -7.075 1.00 91.00 166 SER A O 1
ATOM 1332 N N . SER A 1 167 ? -0.881 7.977 -5.829 1.00 91.44 167 SER A N 1
ATOM 1333 C CA . SER A 1 167 ? -0.626 6.962 -4.809 1.00 91.44 167 SER A CA 1
ATOM 1334 C C . SER A 1 167 ? -1.894 6.176 -4.520 1.00 91.44 167 SER A C 1
ATOM 1336 O O . SER A 1 167 ? -2.996 6.728 -4.515 1.00 91.44 167 SER A O 1
ATOM 1338 N N . VAL A 1 168 ? -1.730 4.891 -4.227 1.00 93.75 168 VAL A N 1
ATOM 1339 C CA . VAL A 1 168 ? -2.731 4.107 -3.511 1.00 93.75 168 VAL A CA 1
ATOM 1340 C C . VAL A 1 168 ? -2.528 4.367 -2.024 1.00 93.75 168 VAL A C 1
ATOM 1342 O O . VAL A 1 168 ? -1.450 4.134 -1.478 1.00 93.75 168 VAL A O 1
ATOM 1345 N N . LEU A 1 169 ? -3.561 4.877 -1.367 1.00 93.94 169 LEU A N 1
ATOM 1346 C CA . LEU A 1 169 ? -3.601 5.014 0.079 1.00 93.94 169 LEU A CA 1
ATOM 1347 C C . LEU A 1 169 ? -4.217 3.768 0.685 1.00 93.94 169 LEU A C 1
ATOM 1349 O O . LEU A 1 169 ? -5.327 3.394 0.307 1.00 93.94 169 LEU A O 1
ATOM 1353 N N . LEU A 1 170 ? -3.514 3.167 1.638 1.00 95.88 170 LEU A N 1
ATOM 1354 C CA . LEU A 1 170 ? -3.999 2.051 2.439 1.00 95.88 170 LEU A CA 1
ATOM 1355 C C . LEU A 1 170 ? -4.256 2.558 3.857 1.00 95.88 170 LEU A C 1
ATOM 1357 O O . LEU A 1 170 ? -3.325 2.996 4.533 1.00 95.88 170 LEU A O 1
ATOM 1361 N N . PHE A 1 171 ? -5.513 2.516 4.294 1.00 96.44 171 PHE A N 1
ATOM 1362 C CA . PHE A 1 171 ? -5.927 2.927 5.634 1.00 96.44 171 PHE A CA 1
ATOM 1363 C C . PHE A 1 171 ? -5.928 1.694 6.531 1.00 96.44 171 PHE A C 1
ATOM 1365 O O . PHE A 1 171 ? -6.807 0.843 6.424 1.00 96.44 171 PHE A O 1
ATOM 1372 N N . LEU A 1 172 ? -4.917 1.581 7.381 1.00 96.62 172 LEU A N 1
ATOM 1373 C CA . LEU A 1 172 ? -4.581 0.389 8.147 1.00 96.62 172 LEU A CA 1
ATOM 1374 C C . LEU A 1 172 ? -4.758 0.618 9.651 1.00 96.62 172 LEU A C 1
ATOM 1376 O O . LEU A 1 172 ? -4.717 1.742 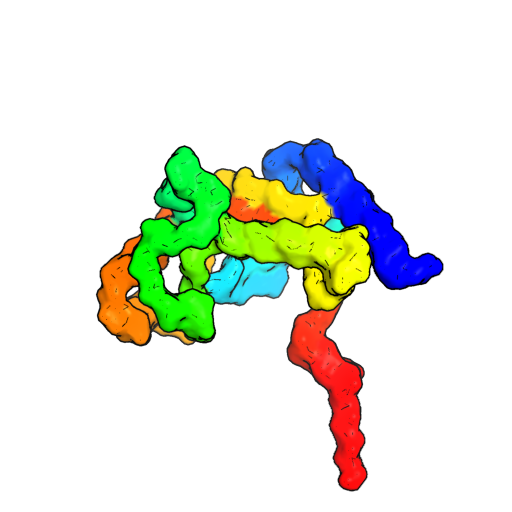10.158 1.00 96.62 172 LEU A O 1
ATOM 1380 N N . GLU A 1 173 ? -4.918 -0.479 10.379 1.00 94.88 173 GLU A N 1
ATOM 1381 C CA . GLU A 1 173 ? -4.873 -0.508 11.835 1.00 94.88 173 GLU A CA 1
ATOM 1382 C C . GLU A 1 173 ? -3.551 0.067 12.355 1.00 94.88 173 GLU A C 1
ATOM 1384 O O . GLU A 1 173 ? -2.461 -0.350 11.958 1.00 94.88 173 GLU A O 1
ATOM 1389 N N . HIS A 1 174 ? -3.657 1.041 13.258 1.00 91.50 174 HIS A N 1
ATOM 1390 C CA . HIS A 1 174 ? -2.503 1.648 13.898 1.00 91.50 174 HIS A CA 1
ATOM 1391 C C . HIS A 1 174 ? -2.059 0.837 15.121 1.00 91.50 174 HIS A C 1
ATOM 1393 O O . HIS A 1 174 ? -2.851 0.574 16.031 1.00 91.50 174 HIS A O 1
ATOM 1399 N N . PHE A 1 175 ? -0.762 0.531 15.187 1.00 86.06 175 PHE A N 1
ATOM 1400 C CA . PHE A 1 175 ? -0.123 -0.050 16.364 1.00 86.06 175 PHE A CA 1
ATOM 1401 C C . PHE A 1 175 ? 0.787 0.990 17.030 1.00 86.06 175 PHE A C 1
ATOM 1403 O O . PHE A 1 175 ? 1.686 1.513 16.376 1.00 86.06 175 PHE A O 1
ATOM 1410 N N . PRO A 1 176 ? 0.623 1.265 18.338 1.00 79.50 176 PRO A N 1
ATOM 1411 C CA . PRO A 1 176 ? 1.322 2.360 19.018 1.00 79.50 176 PRO A CA 1
ATOM 1412 C C . PRO A 1 176 ? 2.825 2.134 19.212 1.00 79.50 176 PRO A C 1
ATOM 1414 O O . PRO A 1 176 ? 3.532 3.047 19.630 1.00 79.50 176 PRO A O 1
ATOM 1417 N N . LYS A 1 177 ? 3.317 0.915 18.973 1.00 76.12 177 LYS A N 1
ATOM 1418 C CA . LYS A 1 177 ? 4.731 0.564 19.099 1.00 76.12 177 LYS A CA 1
ATOM 1419 C C . LYS A 1 177 ? 5.179 -0.150 17.836 1.00 76.12 177 LYS A C 1
ATOM 1421 O O . LYS A 1 177 ? 4.534 -1.109 17.417 1.00 76.12 177 LYS A O 1
ATOM 1426 N N . ASN A 1 178 ? 6.311 0.270 17.278 1.00 77.12 178 ASN A N 1
ATOM 1427 C CA . ASN A 1 178 ? 7.007 -0.535 16.279 1.00 77.12 178 ASN A CA 1
ATOM 1428 C C . ASN A 1 178 ? 7.661 -1.764 16.938 1.00 77.12 178 ASN A C 1
ATOM 1430 O O . ASN A 1 178 ? 7.751 -1.851 18.166 1.00 77.12 178 ASN A O 1
ATOM 1434 N N . LEU A 1 179 ? 8.130 -2.718 16.128 1.00 74.00 179 LEU A N 1
ATOM 1435 C CA . LEU A 1 179 ? 8.721 -3.959 16.636 1.00 74.00 179 LEU A CA 1
ATOM 1436 C C . LEU A 1 179 ? 9.882 -3.690 17.607 1.00 74.00 179 LEU A C 1
ATOM 1438 O O . LEU A 1 179 ? 9.921 -4.280 18.677 1.00 74.00 179 LEU A O 1
ATOM 1442 N N . HIS A 1 180 ? 10.781 -2.756 17.290 1.00 74.69 180 HIS A N 1
ATOM 1443 C CA . HIS A 1 180 ? 11.912 -2.403 18.160 1.00 74.69 180 HIS A CA 1
ATOM 1444 C C . HIS A 1 180 ? 11.464 -1.882 19.529 1.00 74.69 180 HIS A C 1
ATOM 1446 O O . HIS A 1 180 ? 11.955 -2.327 20.563 1.00 74.69 180 HIS A O 1
ATOM 1452 N N . GLN A 1 181 ? 10.497 -0.964 19.553 1.00 80.31 181 GLN A N 1
ATOM 1453 C CA . GLN A 1 181 ? 9.904 -0.435 20.783 1.00 80.31 181 GLN A CA 1
ATOM 1454 C C . GLN A 1 181 ? 9.163 -1.525 21.559 1.00 80.31 181 GLN A C 1
ATOM 1456 O O . GLN A 1 181 ? 9.251 -1.581 22.783 1.00 80.31 181 GLN A O 1
ATOM 1461 N N . HIS A 1 182 ? 8.448 -2.402 20.856 1.00 78.12 182 HIS A N 1
ATOM 1462 C CA . HIS A 1 182 ? 7.759 -3.532 21.461 1.00 78.12 182 HIS A CA 1
ATOM 1463 C C . HIS A 1 182 ? 8.756 -4.489 22.126 1.00 78.12 182 HIS A C 1
ATOM 1465 O O . HIS A 1 182 ? 8.586 -4.809 23.299 1.00 78.12 182 HIS A O 1
ATOM 1471 N N . LEU A 1 183 ? 9.822 -4.883 21.423 1.00 81.06 183 LEU A N 1
ATOM 1472 C CA . LEU A 1 183 ? 10.877 -5.751 21.953 1.00 81.06 183 LEU A CA 1
ATOM 1473 C C . LEU A 1 183 ? 11.581 -5.100 23.150 1.00 81.06 183 LEU A C 1
ATOM 1475 O O . LEU A 1 183 ? 11.741 -5.747 24.178 1.00 81.06 183 LEU A O 1
ATOM 1479 N N . LYS A 1 184 ? 11.910 -3.803 23.075 1.00 80.75 184 LYS A N 1
ATOM 1480 C CA . LYS A 1 184 ? 12.499 -3.056 24.200 1.00 80.75 184 LYS A CA 1
ATOM 1481 C C . LYS A 1 184 ? 11.602 -3.001 25.436 1.00 80.75 184 LYS A C 1
ATOM 1483 O O . LYS A 1 184 ? 12.109 -3.043 26.549 1.00 80.75 184 LYS A O 1
ATOM 1488 N N . CYS A 1 185 ? 10.289 -2.862 25.257 1.00 78.56 185 CYS A N 1
ATOM 1489 C CA . CYS A 1 185 ? 9.355 -2.778 26.379 1.00 78.56 185 CYS A CA 1
ATOM 1490 C C . CYS A 1 185 ? 8.971 -4.144 26.961 1.00 78.56 185 CYS A C 1
ATOM 1492 O O . CYS A 1 185 ? 8.620 -4.197 28.135 1.00 78.56 185 CYS A O 1
ATOM 1494 N N . ASN A 1 186 ? 8.975 -5.211 26.156 1.00 68.56 186 ASN A N 1
ATOM 1495 C CA . ASN A 1 186 ? 8.388 -6.501 26.536 1.00 68.56 186 ASN A CA 1
ATOM 1496 C C . ASN A 1 186 ? 9.410 -7.631 26.709 1.00 68.56 186 ASN A C 1
ATOM 1498 O O . ASN A 1 186 ? 9.064 -8.668 27.268 1.00 68.56 186 ASN A O 1
ATOM 1502 N N . ILE A 1 187 ? 10.661 -7.444 26.284 1.00 63.31 187 ILE A N 1
ATOM 1503 C CA . ILE A 1 187 ? 11.752 -8.379 26.563 1.00 63.31 187 ILE A CA 1
ATOM 1504 C C . ILE A 1 187 ? 12.651 -7.755 27.631 1.00 63.31 187 ILE A C 1
ATOM 1506 O O . ILE A 1 187 ? 13.649 -7.101 27.337 1.00 63.31 187 ILE A O 1
ATOM 1510 N N . ILE A 1 188 ? 12.307 -7.984 28.900 1.00 55.69 188 ILE A N 1
ATOM 1511 C CA . ILE A 1 188 ? 13.304 -7.925 29.970 1.00 55.69 188 ILE A CA 1
ATOM 1512 C C . ILE A 1 188 ? 14.164 -9.174 29.784 1.00 55.69 188 ILE A C 1
ATOM 1514 O O . ILE A 1 188 ? 13.763 -10.268 30.180 1.00 55.69 188 ILE A O 1
ATOM 1518 N N . ILE A 1 189 ? 15.341 -9.032 29.174 1.00 54.41 189 ILE A N 1
ATOM 1519 C CA . ILE A 1 189 ? 16.377 -10.057 29.304 1.00 54.41 189 ILE A CA 1
ATOM 1520 C C . ILE A 1 189 ? 16.834 -9.993 30.764 1.00 54.41 189 ILE A C 1
ATOM 1522 O O . ILE A 1 189 ? 17.693 -9.192 31.127 1.00 54.41 189 ILE A O 1
ATOM 1526 N N . LYS A 1 190 ? 16.202 -10.790 31.633 1.00 43.16 190 LYS A N 1
ATOM 1527 C CA . LYS A 1 190 ? 16.782 -11.115 32.936 1.00 43.16 190 LYS A CA 1
ATOM 1528 C C . LYS A 1 190 ? 17.987 -12.001 32.652 1.00 43.16 190 LYS A C 1
ATOM 1530 O O . LYS A 1 190 ? 17.837 -13.204 32.470 1.00 43.16 190 LYS A O 1
ATOM 1535 N N . TYR A 1 191 ? 19.163 -11.391 32.566 1.00 43.44 191 TYR A N 1
ATOM 1536 C CA . TYR A 1 191 ? 20.404 -12.121 32.764 1.00 43.44 191 TYR A CA 1
ATOM 1537 C C . TYR A 1 191 ? 20.388 -12.627 34.213 1.00 43.44 191 TYR A C 1
ATOM 1539 O O . TYR A 1 191 ? 20.400 -11.823 35.147 1.00 43.44 191 TYR A O 1
ATOM 1547 N N . HIS A 1 192 ? 20.259 -13.941 34.373 1.00 43.78 192 HIS A N 1
ATOM 1548 C CA . HIS A 1 192 ? 20.620 -14.658 35.590 1.00 43.78 192 HIS A CA 1
ATOM 1549 C C . HIS A 1 192 ? 21.947 -15.361 35.336 1.00 43.78 192 HIS A C 1
ATOM 1551 O O . HIS A 1 192 ? 22.086 -15.933 34.230 1.00 43.78 192 HIS A O 1
#

Organism: NCBI:txid658187

Sequence (192 aa):
MSTESQRSEKYTIVSNALACMSNQQLHQVLSTEK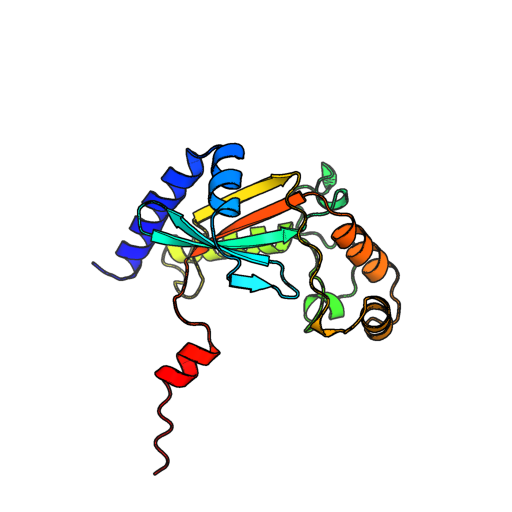EMHTGIGGTSVQINIENIPVFVKKVPITEFELKRDNFMSTANIFKLPMCYQYGIGSAGFSAWRELAAHIMTTNWVISGQCPNFPVMYSWRIIPNSSSKTDLSYWESTEKYLDYWENNQNIKERVHGLNSSNSSVLLFLEHFPKNLHQHLKCNIIIKYH

pLDDT: mean 85.31, std 12.96, range [43.16, 97.94]

Secondary structure (DSSP, 8-state):
--HHHHHHHHHHHHHHHHHH--HHHHHHHHHHSPEEEEETTEEEEEEEETTEEEEEEEEEE-HHHHSTTTTT--S-TT---HHHHH-TT---S-HHHHHHHHHHHHHHHHTTS-TTSPPEEEEEEEET--PPP--GGGSSHHHHHHHTTT-HHHHHHHHHHHT--EEEEEEEE--SS-HHHHHHHH------

Foldseek 3Di:
DPPLVVLLVVLVQQLVQVVPDDLVNVVVQQVVFDWDDQDQQFTWTWGAGPNAIWIKGWGFAFPQCVDPVNPLDPDQSLPDDPCLCPDDNHSHRGPSVVVVVQVVVLVCSNVVNDVPDWHFSDKDKHFQPQTQRPSVVQVDPVSVCVVVVVDPSSVVVNVRNRPTRITMMTTIHDDPDDPVRCCVVPDPPPDD